Protein AF-A0A965FFT9-F1 (afdb_monomer)

Solvent-accessible surface area (backbone atoms only — not comparable to full-atom values): 17167 Å² total; per-residue (Å²): 133,86,82,90,87,81,90,83,94,78,88,83,78,90,89,83,82,88,88,83,88,78,90,83,81,90,80,89,82,91,81,89,79,86,87,84,93,74,92,75,90,73,82,81,70,84,75,80,75,89,69,81,75,78,87,74,76,71,80,70,87,71,78,83,69,90,66,73,54,48,65,67,60,33,30,58,48,25,54,72,47,23,83,46,60,44,77,67,56,23,52,48,32,38,73,60,34,68,64,56,47,50,54,53,34,73,67,46,70,64,74,69,72,84,50,81,86,40,73,64,90,51,57,77,92,73,50,53,74,65,55,52,49,50,33,48,50,50,49,53,50,54,53,48,44,46,59,76,67,46,86,31,30,44,45,50,41,44,25,52,54,46,49,73,59,59,66,75,49,77,90,78,31,52,53,43,41,51,43,52,50,51,34,50,40,34,67,34,48,86,56,56,67,70,58,39,51,53,53,49,68,71,30,68,42,48,30,56,60,48,45,46,81,70,51,36,62,67,73,78,43,102,84,34,53,64,50,46,56,42,27,43,45,47,41,45,68,61,66,68,32,62,47,35,61,43,99,86,66,47,70,36,54,49,100,85,68,47,70,35,65,57,70,54,74,65,55,31,54,54,59,50,71,110

Sequence (274 aa):
MEVKGFDQVRTKMATLRSLAVMRFRRLMGVGLSLLALGACSESQSPQPKATLLPASGQVALETPKPTSIRAYAAARFLDQASFGPSPSAVAAVQAIGYEKWIDQQLSLPPTQIDGRPLLAWSDRNTLTKEQNNLDNNFNRLETSRAFLQAPDQLRLRVTWALSNFIVVSQNKIFPYGITEYFNMLQRQSLGNFGTLIEEVIRNPAMGQYLDNNQNRKQGACSDCFLNENFGRELMQLFTVGVFMLNKDGSYKKDASGRPIETYSQADVQDITRA

Structure (mmCIF, N/CA/C/O backbone):
data_AF-A0A965FFT9-F1
#
_entry.id   AF-A0A965FFT9-F1
#
loop_
_atom_site.group_PDB
_atom_site.id
_atom_site.type_symbol
_atom_site.label_atom_id
_atom_site.label_alt_id
_atom_site.label_comp_id
_atom_site.label_asym_id
_atom_site.label_entity_id
_atom_site.label_seq_id
_atom_site.pdbx_PDB_ins_code
_atom_site.Cartn_x
_atom_site.Cartn_y
_atom_site.Cartn_z
_atom_site.occupancy
_atom_site.B_iso_or_equiv
_atom_site.auth_seq_id
_atom_site.auth_comp_id
_atom_site.auth_asym_id
_atom_site.auth_atom_id
_atom_site.pdbx_PDB_model_num
ATOM 1 N N . MET A 1 1 ? 53.504 15.721 -46.465 1.00 38.91 1 MET A N 1
ATOM 2 C CA . MET A 1 1 ? 53.400 15.613 -44.996 1.00 38.91 1 MET A CA 1
ATOM 3 C C . MET A 1 1 ? 52.202 14.707 -44.715 1.00 38.91 1 MET A C 1
ATOM 5 O O . MET A 1 1 ? 51.093 15.206 -44.726 1.00 38.91 1 MET A O 1
ATOM 9 N N . GLU A 1 2 ? 52.260 13.369 -44.697 1.00 26.95 2 GLU A N 1
ATOM 10 C CA . GLU A 1 2 ? 53.223 12.447 -44.049 1.00 26.95 2 GLU A CA 1
ATOM 11 C C . GLU A 1 2 ? 53.472 12.874 -42.587 1.00 26.95 2 GLU A C 1
ATOM 13 O O . GLU A 1 2 ? 53.891 14.006 -42.387 1.00 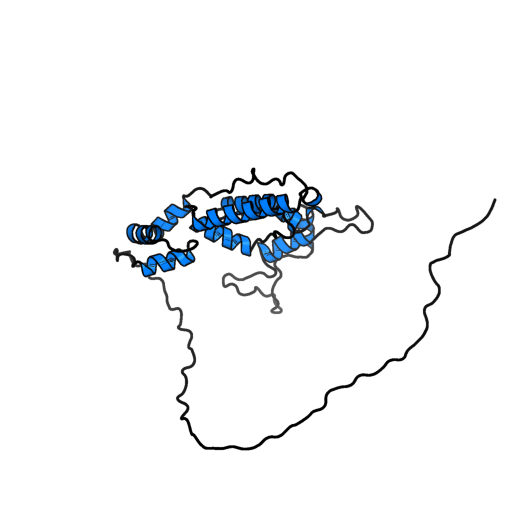26.95 2 GLU A O 1
ATOM 18 N N . VAL A 1 3 ? 53.195 12.106 -41.519 1.00 31.97 3 VAL A N 1
ATOM 19 C CA . VAL A 1 3 ? 53.240 10.645 -41.297 1.00 31.97 3 VAL A CA 1
ATOM 20 C C . VAL A 1 3 ? 52.322 10.226 -40.116 1.00 31.97 3 VAL A C 1
ATOM 22 O O . VAL A 1 3 ? 52.287 10.896 -39.093 1.00 31.97 3 VAL A O 1
ATOM 25 N N . LYS A 1 4 ? 51.623 9.093 -40.308 1.00 32.44 4 LYS A N 1
ATOM 26 C CA . LYS A 1 4 ? 51.245 7.955 -39.421 1.00 32.44 4 LYS A CA 1
ATOM 27 C C . LYS A 1 4 ? 51.191 8.104 -37.883 1.00 32.44 4 LYS A C 1
ATOM 29 O O . LYS A 1 4 ? 52.141 8.539 -37.249 1.00 32.44 4 LYS A O 1
ATOM 34 N N . GLY A 1 5 ? 50.153 7.487 -37.298 1.00 29.95 5 GLY A N 1
ATOM 35 C CA . GLY A 1 5 ? 50.081 7.146 -35.869 1.00 29.95 5 GLY A CA 1
ATOM 36 C C . GLY A 1 5 ? 48.861 6.306 -35.455 1.00 29.95 5 GLY A C 1
ATOM 37 O O . GLY A 1 5 ? 48.251 6.598 -34.435 1.00 29.95 5 GLY A O 1
ATOM 38 N N . PHE A 1 6 ? 48.475 5.307 -36.257 1.00 33.25 6 PHE A N 1
ATOM 39 C CA . PHE A 1 6 ? 47.622 4.186 -35.825 1.00 33.25 6 PHE A CA 1
ATOM 40 C C . PHE A 1 6 ? 48.514 3.136 -35.124 1.00 33.25 6 PHE A C 1
ATOM 42 O O . PHE A 1 6 ? 49.673 2.985 -35.505 1.00 33.25 6 PHE A O 1
ATOM 49 N N . ASP A 1 7 ? 47.954 2.400 -34.160 1.00 36.81 7 ASP A N 1
ATOM 50 C CA . ASP A 1 7 ? 48.506 1.187 -33.520 1.00 36.81 7 ASP A CA 1
ATOM 51 C C . ASP A 1 7 ? 49.679 1.307 -32.528 1.00 36.81 7 ASP A C 1
ATOM 53 O O . ASP A 1 7 ? 50.783 0.854 -32.807 1.00 36.81 7 ASP A O 1
ATOM 57 N N . GLN A 1 8 ? 49.392 1.771 -31.303 1.00 33.38 8 GLN A N 1
ATOM 58 C CA . GLN A 1 8 ? 49.904 1.248 -30.012 1.00 33.38 8 GLN A CA 1
ATOM 59 C C . GLN A 1 8 ? 48.919 1.765 -28.942 1.00 33.38 8 GLN A C 1
ATOM 61 O O . GLN A 1 8 ? 48.832 2.968 -28.766 1.00 33.38 8 GLN A O 1
ATOM 66 N N . VAL A 1 9 ? 47.973 1.009 -28.367 1.00 35.00 9 VAL A N 1
ATOM 67 C CA . VAL A 1 9 ? 48.106 0.183 -27.143 1.00 35.00 9 VAL A CA 1
ATOM 68 C C . VAL A 1 9 ? 46.960 -0.858 -27.117 1.00 35.00 9 VAL A C 1
ATOM 70 O O . VAL A 1 9 ? 46.173 -0.969 -26.180 1.00 35.00 9 VAL A O 1
ATOM 73 N N . ARG A 1 10 ? 46.831 -1.647 -28.186 1.00 31.61 10 ARG A N 1
ATOM 74 C CA . ARG A 1 10 ? 46.140 -2.943 -28.149 1.00 31.61 10 ARG A CA 1
ATOM 75 C C . ARG A 1 10 ? 47.143 -3.987 -28.625 1.00 31.61 10 ARG A C 1
ATOM 77 O O . ARG A 1 10 ? 47.616 -3.918 -29.752 1.00 31.61 10 ARG A O 1
ATOM 84 N N . THR A 1 11 ? 47.410 -4.971 -27.768 1.00 30.64 11 THR A N 1
ATOM 85 C CA . THR A 1 11 ? 48.105 -6.237 -28.073 1.00 30.64 11 THR A CA 1
ATOM 86 C C . THR A 1 11 ? 49.635 -6.252 -27.933 1.00 30.64 11 THR A C 1
ATOM 88 O O . THR A 1 11 ? 50.363 -6.174 -28.915 1.00 30.64 11 THR A O 1
ATOM 91 N N . LYS A 1 12 ? 50.125 -6.543 -26.718 1.00 30.14 12 LYS A N 1
ATOM 92 C CA . LYS A 1 12 ? 51.195 -7.539 -26.515 1.00 30.14 12 LYS A CA 1
ATOM 93 C C . LYS A 1 12 ? 50.974 -8.341 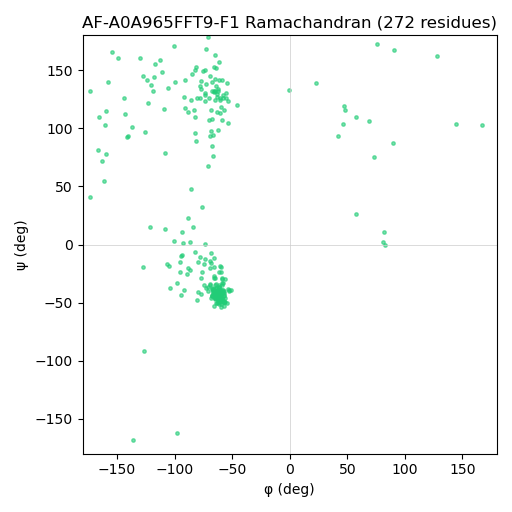-25.220 1.00 30.14 12 LYS A C 1
ATOM 95 O O . LYS A 1 12 ? 51.124 -7.801 -24.135 1.00 30.14 12 LYS A O 1
ATOM 100 N N . MET A 1 13 ? 50.682 -9.635 -25.419 1.00 28.78 13 MET A N 1
ATOM 101 C CA . MET A 1 13 ? 51.159 -10.807 -24.653 1.00 28.78 13 MET A CA 1
ATOM 102 C C . MET A 1 13 ? 50.636 -10.960 -23.210 1.00 28.78 13 MET A C 1
ATOM 104 O O . MET A 1 13 ? 51.060 -10.249 -22.317 1.00 28.78 13 MET A O 1
ATOM 108 N N . ALA A 1 14 ? 49.723 -11.873 -22.852 1.00 28.03 14 ALA A N 1
ATOM 109 C CA . ALA A 1 14 ? 49.573 -13.280 -23.243 1.00 28.03 14 ALA A CA 1
ATOM 110 C C . ALA A 1 14 ? 50.916 -14.031 -23.289 1.00 28.03 14 ALA A C 1
ATOM 112 O O . ALA A 1 14 ? 51.604 -13.993 -24.306 1.00 28.03 14 ALA A O 1
ATOM 113 N N . THR A 1 15 ? 51.266 -14.694 -22.176 1.00 29.56 15 THR A N 1
ATOM 114 C CA . THR A 1 15 ? 51.773 -16.085 -22.032 1.00 29.56 15 THR A CA 1
ATOM 115 C C . THR A 1 15 ? 52.808 -16.171 -20.901 1.00 29.56 15 THR A C 1
ATOM 117 O O . THR A 1 15 ? 53.946 -15.795 -21.118 1.00 29.56 15 THR A O 1
ATOM 120 N N . LEU A 1 16 ? 52.431 -16.707 -19.731 1.00 29.83 16 LEU A N 1
ATOM 121 C CA . LEU A 1 16 ? 53.278 -17.430 -18.751 1.00 29.83 16 LEU A CA 1
ATOM 122 C C . LEU A 1 16 ? 52.307 -18.126 -17.764 1.00 29.83 16 LEU A C 1
ATOM 124 O O . LEU A 1 16 ? 51.745 -17.495 -16.880 1.00 29.83 16 LEU A O 1
ATOM 128 N N . ARG A 1 17 ? 51.754 -19.290 -18.128 1.00 29.69 17 ARG A N 1
ATOM 129 C CA . ARG A 1 17 ? 52.126 -20.632 -17.630 1.00 29.69 17 ARG A CA 1
ATOM 130 C C . ARG A 1 17 ? 52.287 -20.761 -16.102 1.00 29.69 17 ARG A C 1
ATOM 132 O O . ARG A 1 17 ? 53.320 -20.424 -15.548 1.00 29.69 17 ARG A O 1
ATOM 139 N N . SER A 1 18 ? 51.256 -21.374 -15.505 1.00 27.83 18 SER A N 1
ATOM 140 C CA . SER A 1 18 ? 51.299 -22.512 -14.565 1.00 27.83 18 SER A CA 1
ATOM 141 C C . SER A 1 18 ? 52.283 -22.485 -13.389 1.00 27.83 18 SER A C 1
ATOM 143 O O . SER A 1 18 ? 53.471 -22.678 -13.605 1.00 27.83 18 SER A O 1
ATOM 145 N N . LEU A 1 19 ? 51.755 -22.457 -12.157 1.00 27.88 19 LEU A N 1
ATOM 146 C CA . LEU A 1 19 ? 51.978 -23.458 -11.089 1.00 27.88 19 LEU A CA 1
ATOM 147 C C . LEU A 1 19 ? 51.468 -22.911 -9.744 1.00 27.88 19 LEU A C 1
ATOM 149 O O . LEU A 1 19 ? 52.135 -22.111 -9.106 1.00 27.88 19 LEU A O 1
ATOM 153 N N . ALA A 1 20 ? 50.299 -23.379 -9.304 1.00 28.81 20 ALA A N 1
ATOM 154 C CA . ALA A 1 20 ? 49.964 -23.542 -7.885 1.00 28.81 20 ALA A CA 1
ATOM 155 C C . ALA A 1 20 ? 48.747 -24.474 -7.775 1.00 28.81 20 ALA A C 1
ATOM 157 O O . ALA A 1 20 ? 47.612 -24.079 -7.525 1.00 28.81 20 ALA A O 1
ATOM 158 N N . VAL A 1 21 ? 49.008 -25.750 -8.044 1.00 29.36 21 VAL A N 1
ATOM 159 C CA . VAL A 1 21 ? 48.201 -26.867 -7.555 1.00 29.36 21 VAL A CA 1
ATOM 160 C C . VAL A 1 21 ? 48.438 -26.953 -6.050 1.00 29.36 21 VAL A C 1
ATOM 162 O O . VAL A 1 21 ? 49.588 -27.118 -5.668 1.00 29.36 21 VAL A O 1
ATOM 165 N N . MET A 1 22 ? 47.391 -26.934 -5.219 1.00 26.97 22 MET A N 1
ATOM 166 C CA . MET A 1 22 ? 47.187 -28.015 -4.243 1.00 26.97 22 MET A CA 1
ATOM 167 C C . MET A 1 22 ? 45.774 -28.000 -3.647 1.00 26.97 22 MET A C 1
ATOM 169 O O . MET A 1 22 ? 45.396 -27.154 -2.845 1.00 26.97 22 MET A O 1
ATOM 173 N N . ARG A 1 23 ? 45.007 -29.017 -4.043 1.00 33.41 23 ARG A N 1
ATOM 174 C CA . ARG A 1 23 ? 43.894 -29.589 -3.284 1.00 33.41 23 ARG A CA 1
ATOM 175 C C . ARG A 1 23 ? 44.437 -30.154 -1.970 1.00 33.41 23 ARG A C 1
ATOM 177 O O . ARG A 1 23 ? 45.429 -30.868 -2.036 1.00 33.41 23 ARG A O 1
ATOM 184 N N . PHE A 1 24 ? 43.724 -30.029 -0.852 1.00 29.41 24 PHE A N 1
ATOM 185 C CA . PHE A 1 24 ? 43.735 -31.109 0.140 1.00 29.41 24 PHE A CA 1
ATOM 186 C C . PHE A 1 24 ? 42.371 -31.284 0.815 1.00 29.41 24 PHE A C 1
ATOM 188 O O . PHE A 1 24 ? 41.744 -30.344 1.293 1.00 29.41 24 PHE A O 1
ATOM 195 N N . ARG A 1 25 ? 41.898 -32.532 0.753 1.00 32.69 25 ARG A N 1
ATOM 196 C CA . ARG A 1 25 ? 40.675 -33.066 1.354 1.00 32.69 25 ARG A CA 1
ATOM 197 C C . ARG A 1 25 ? 40.917 -33.388 2.832 1.00 32.69 25 ARG A C 1
ATOM 199 O O . ARG A 1 25 ? 42.018 -33.764 3.209 1.00 32.69 25 ARG A O 1
ATOM 206 N N . ARG A 1 26 ? 39.816 -33.322 3.589 1.00 33.84 26 ARG A N 1
ATOM 207 C CA . ARG A 1 26 ? 39.419 -34.124 4.767 1.00 33.84 26 ARG A CA 1
ATOM 208 C C . ARG A 1 26 ? 40.386 -35.229 5.230 1.00 33.84 26 ARG A C 1
ATOM 210 O O . ARG A 1 26 ? 40.674 -36.119 4.440 1.00 33.84 26 ARG A O 1
ATOM 217 N N . LEU A 1 27 ? 40.640 -35.269 6.543 1.00 30.00 27 LEU A N 1
ATOM 218 C CA . LEU A 1 27 ? 40.708 -36.450 7.432 1.00 30.00 27 LEU A CA 1
ATOM 219 C C . LEU A 1 27 ? 40.508 -35.926 8.875 1.00 30.00 27 LEU A C 1
ATOM 221 O O . LEU A 1 27 ? 41.122 -34.938 9.255 1.00 30.00 27 LEU A O 1
ATOM 225 N N . MET A 1 28 ? 39.420 -36.311 9.549 1.00 29.45 28 MET A N 1
ATOM 226 C CA . MET A 1 28 ? 39.385 -37.311 10.634 1.00 29.45 28 MET A CA 1
ATOM 227 C C . MET A 1 28 ? 40.292 -36.992 11.832 1.00 29.45 28 MET A C 1
ATOM 229 O O . MET A 1 28 ? 41.504 -37.149 11.768 1.00 29.45 28 MET A O 1
ATOM 233 N N . GLY A 1 29 ? 39.651 -36.651 12.951 1.00 29.09 29 GLY A N 1
ATOM 234 C CA . GLY A 1 29 ? 40.206 -36.699 14.299 1.00 29.09 29 GLY A CA 1
ATOM 235 C C . GLY A 1 29 ? 39.119 -37.204 15.242 1.00 29.09 29 GLY A C 1
ATOM 236 O O . GLY A 1 29 ? 38.265 -36.439 15.679 1.00 29.09 29 GLY A O 1
ATOM 237 N N . VAL A 1 30 ? 39.115 -38.517 15.465 1.00 33.19 30 VAL A N 1
ATOM 238 C CA . VAL A 1 30 ? 38.328 -39.220 16.484 1.00 33.19 30 VAL A CA 1
ATOM 239 C C . VAL A 1 30 ? 38.962 -38.926 17.844 1.00 33.19 30 VAL A C 1
ATOM 241 O O . VAL A 1 30 ? 40.145 -39.191 18.034 1.00 33.19 30 VAL A O 1
ATOM 244 N N . GLY A 1 31 ? 38.176 -38.388 18.775 1.00 32.12 31 GLY A N 1
ATOM 245 C CA . GLY A 1 31 ? 38.535 -38.190 20.178 1.00 32.12 31 GLY A CA 1
ATOM 246 C C . GLY A 1 31 ? 37.478 -38.840 21.060 1.00 32.12 31 GLY A C 1
ATOM 247 O O . GLY A 1 31 ? 36.403 -38.290 21.264 1.00 32.12 31 GLY A O 1
ATOM 248 N N . LEU A 1 32 ? 37.796 -40.056 21.483 1.00 32.66 32 LEU A N 1
ATOM 249 C CA . LEU A 1 32 ? 37.022 -40.993 22.285 1.00 32.66 32 LEU A CA 1
ATOM 250 C C . LEU A 1 32 ? 36.962 -40.543 23.761 1.00 32.66 32 LEU A C 1
ATOM 252 O O . LEU A 1 32 ? 38.016 -40.368 24.363 1.00 32.66 32 LEU A O 1
ATOM 256 N N . SER A 1 33 ? 35.766 -40.468 24.355 1.00 32.47 33 SER A N 1
ATOM 257 C CA . SER A 1 33 ? 35.570 -40.557 25.814 1.00 32.47 33 SER A CA 1
ATOM 258 C C . SER A 1 33 ? 34.302 -41.364 26.122 1.00 32.47 33 SER A C 1
ATOM 260 O O . SER A 1 33 ? 33.194 -40.835 26.146 1.00 32.47 33 SER A O 1
ATOM 262 N N . LEU A 1 34 ? 34.492 -42.674 26.319 1.00 34.81 34 LEU A N 1
ATOM 263 C CA . LEU A 1 34 ? 33.658 -43.559 27.154 1.00 34.81 34 LEU A CA 1
ATOM 264 C C . LEU A 1 34 ? 33.720 -43.046 28.620 1.00 34.81 34 LEU A C 1
ATOM 266 O O . LEU A 1 34 ? 34.704 -42.405 28.966 1.00 34.81 34 LEU A O 1
ATOM 270 N N . LEU A 1 35 ? 32.822 -43.261 29.587 1.00 34.72 35 LEU A N 1
ATOM 271 C CA . LEU A 1 35 ? 31.808 -44.280 29.877 1.00 34.72 35 LEU A CA 1
ATOM 272 C C . LEU A 1 35 ? 31.029 -43.758 31.110 1.00 34.72 35 LEU A C 1
ATOM 274 O O . LEU A 1 35 ? 31.661 -43.407 32.102 1.00 34.72 35 LEU A O 1
ATOM 278 N N . ALA A 1 36 ? 29.695 -43.763 31.092 1.00 34.81 36 ALA A N 1
ATOM 279 C CA . ALA A 1 36 ? 28.861 -43.852 32.300 1.00 34.81 36 ALA A CA 1
ATOM 280 C C . ALA A 1 36 ? 27.458 -44.335 31.895 1.00 34.81 36 ALA A C 1
ATOM 282 O O . ALA A 1 36 ? 26.522 -43.556 31.742 1.00 34.81 36 ALA A O 1
ATOM 283 N N . LEU A 1 37 ? 27.337 -45.643 31.652 1.00 37.50 37 LEU A N 1
ATOM 284 C CA . LEU A 1 37 ? 26.053 -46.331 31.529 1.00 37.50 37 LEU A CA 1
ATOM 285 C C . LEU A 1 37 ? 25.549 -46.639 32.943 1.00 37.50 37 LEU A C 1
ATOM 287 O O . LEU A 1 37 ? 25.945 -47.629 33.551 1.00 37.50 37 LEU A O 1
ATOM 291 N N . GLY A 1 38 ? 24.697 -45.758 33.461 1.00 33.81 38 GLY A N 1
ATOM 292 C CA . GLY A 1 38 ? 23.816 -46.017 34.593 1.00 33.81 38 GLY A CA 1
ATOM 293 C C . GLY A 1 38 ? 22.386 -46.083 34.072 1.00 33.81 38 GLY A C 1
ATOM 294 O O . GLY A 1 38 ? 21.888 -45.124 33.491 1.00 33.81 38 GLY A O 1
ATOM 295 N N . ALA A 1 39 ? 21.768 -47.248 34.214 1.00 35.44 39 ALA A N 1
ATOM 296 C CA . ALA A 1 39 ? 20.436 -47.559 33.736 1.00 35.44 39 ALA A CA 1
ATOM 297 C C . ALA A 1 39 ? 19.353 -46.660 34.360 1.00 35.44 39 ALA A C 1
ATOM 299 O O . ALA A 1 39 ? 19.186 -46.660 35.573 1.00 35.44 39 ALA A O 1
ATOM 300 N N . CYS A 1 40 ? 18.555 -46.012 33.511 1.00 31.39 40 CYS A N 1
ATOM 301 C CA . CYS A 1 40 ? 17.156 -45.689 33.781 1.00 31.39 40 CYS A CA 1
ATOM 302 C C . CYS A 1 40 ? 16.369 -45.986 32.501 1.00 31.39 40 CYS A C 1
ATOM 304 O O . CYS A 1 40 ? 16.425 -45.249 31.520 1.00 31.39 40 CYS A O 1
ATOM 306 N N . SER A 1 41 ? 15.691 -47.130 32.501 1.00 34.91 41 SE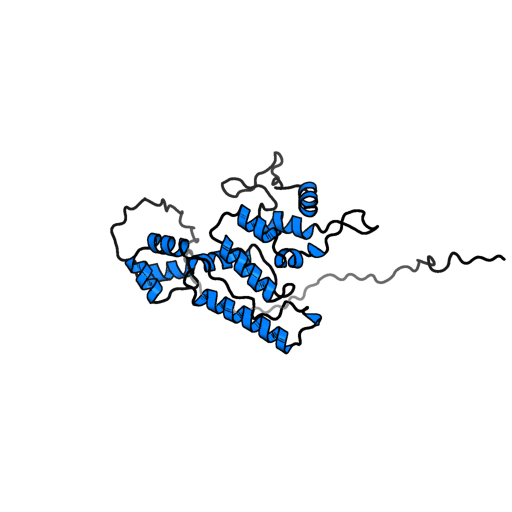R A N 1
ATOM 307 C CA . SER A 1 41 ? 14.677 -47.485 31.514 1.00 34.91 41 SER A CA 1
ATOM 308 C C . SER A 1 41 ? 13.476 -46.564 31.720 1.00 34.91 41 SER A C 1
ATOM 310 O O . SER A 1 41 ? 12.648 -46.828 32.588 1.00 34.91 41 SER A O 1
ATOM 312 N N . GLU A 1 42 ? 13.376 -45.495 30.936 1.00 38.06 42 GLU A N 1
ATOM 313 C CA . GLU A 1 42 ? 12.153 -44.705 30.850 1.00 38.06 42 GLU A CA 1
ATOM 314 C C . GLU A 1 42 ? 11.271 -45.310 29.751 1.00 38.06 42 GLU A C 1
ATOM 316 O O . GLU A 1 42 ? 11.637 -45.377 28.576 1.00 38.06 42 GLU A O 1
ATOM 321 N N . SER A 1 43 ? 10.127 -45.846 30.162 1.00 36.75 43 SER A N 1
ATOM 322 C CA . SER A 1 43 ? 9.111 -46.415 29.288 1.00 36.75 43 SER A CA 1
ATOM 323 C C . SER A 1 43 ? 8.612 -45.352 28.304 1.00 36.75 43 SER A C 1
ATOM 325 O O . SER A 1 43 ? 7.859 -44.446 28.661 1.00 36.75 43 SER A O 1
ATOM 327 N N . GLN A 1 44 ? 9.010 -45.476 27.035 1.00 38.22 44 GLN A N 1
ATOM 328 C CA . GLN A 1 44 ? 8.458 -44.681 25.941 1.00 38.22 44 GLN A CA 1
ATOM 329 C C . GLN A 1 44 ? 6.966 -44.983 25.791 1.00 38.22 44 GLN A C 1
ATOM 331 O O . GLN A 1 44 ? 6.551 -45.961 25.170 1.00 38.22 44 GLN A O 1
ATOM 336 N N . SER A 1 45 ? 6.151 -44.105 26.365 1.00 43.41 45 SER A N 1
ATOM 337 C CA . SER A 1 45 ? 4.743 -43.991 26.010 1.00 43.41 45 SER A CA 1
ATOM 338 C C . SER A 1 45 ? 4.671 -43.499 24.559 1.00 43.41 45 SER A C 1
ATOM 340 O O . SER A 1 45 ? 5.369 -42.535 24.225 1.00 43.41 45 SER A O 1
ATOM 342 N N . PRO A 1 46 ? 3.878 -44.123 23.672 1.00 40.84 46 PRO A N 1
ATOM 343 C CA . PRO A 1 46 ? 3.789 -43.683 22.287 1.00 40.84 46 PRO A CA 1
ATOM 344 C C . PRO A 1 46 ? 3.220 -42.260 22.236 1.00 40.84 46 PRO A C 1
ATOM 346 O O . PRO A 1 46 ? 2.069 -42.022 22.594 1.00 40.84 46 PRO A O 1
ATOM 349 N N . GLN A 1 47 ? 4.041 -41.306 21.795 1.00 43.50 47 GLN A N 1
ATOM 350 C CA . GLN A 1 47 ? 3.599 -39.946 21.498 1.00 43.50 47 GLN A CA 1
ATOM 351 C C . GLN A 1 47 ? 2.579 -40.001 20.349 1.00 43.50 47 GLN A C 1
ATOM 353 O O . GLN A 1 47 ? 2.881 -40.589 19.302 1.00 43.50 47 GLN A O 1
ATOM 358 N N . PRO A 1 48 ? 1.377 -39.417 20.498 1.00 42.03 48 PRO A N 1
ATOM 359 C CA . PRO A 1 48 ? 0.409 -39.399 19.416 1.00 42.03 48 PRO A CA 1
ATOM 360 C C . PRO A 1 48 ? 0.968 -38.563 18.261 1.00 42.03 48 PRO A C 1
ATOM 362 O O . PRO A 1 48 ? 1.332 -37.399 18.429 1.00 42.03 48 PRO A O 1
ATOM 365 N N . LYS A 1 49 ? 1.038 -39.162 17.066 1.00 41.97 49 LYS A N 1
ATOM 366 C CA . LYS A 1 49 ? 1.316 -38.431 15.825 1.00 41.97 49 LYS A CA 1
ATOM 367 C C . LYS A 1 49 ? 0.307 -37.290 15.710 1.00 41.97 49 LYS A C 1
ATOM 369 O O . LYS A 1 49 ? -0.899 -37.543 15.716 1.00 41.97 49 LYS A O 1
ATOM 374 N N . ALA A 1 50 ? 0.802 -36.059 15.585 1.00 45.84 50 ALA A N 1
ATOM 375 C CA . ALA A 1 50 ? -0.023 -34.897 15.288 1.00 45.84 50 ALA A CA 1
ATOM 376 C C . ALA A 1 50 ? -0.833 -35.187 14.018 1.00 45.84 50 ALA A C 1
ATOM 378 O O . ALA A 1 50 ? -0.302 -35.234 12.909 1.00 45.84 50 ALA A O 1
ATOM 379 N N . THR A 1 51 ? -2.117 -35.461 14.209 1.00 41.69 51 THR A N 1
ATOM 380 C CA . THR A 1 51 ? -3.060 -35.691 13.124 1.00 41.69 51 THR A CA 1
ATOM 381 C C . THR A 1 51 ? -3.651 -34.331 12.807 1.00 41.69 51 THR A C 1
ATOM 383 O O . THR A 1 51 ? -4.260 -33.711 13.679 1.00 41.69 51 THR A O 1
ATOM 386 N N . LEU A 1 52 ? -3.432 -33.832 11.589 1.00 45.75 52 LEU A N 1
ATOM 387 C CA . LEU A 1 52 ? -4.167 -32.668 11.105 1.00 45.75 52 LEU A CA 1
ATOM 388 C C . LEU A 1 52 ? -5.654 -33.017 11.184 1.00 45.75 52 LEU A C 1
ATOM 390 O O . LEU A 1 52 ? -6.104 -33.966 10.542 1.00 45.75 52 LEU A O 1
ATOM 394 N N . LEU A 1 53 ? -6.393 -32.289 12.021 1.00 44.19 53 LEU A N 1
ATOM 395 C CA . LEU A 1 53 ? -7.838 -32.435 12.102 1.00 44.19 53 LEU A CA 1
ATOM 396 C C . LEU A 1 53 ? -8.407 -32.172 10.702 1.00 44.19 53 LEU A C 1
ATOM 398 O O . LEU A 1 53 ? -8.059 -31.151 10.099 1.00 44.19 53 LEU A O 1
ATOM 402 N N . PRO A 1 54 ? -9.252 -33.060 10.153 1.00 43.03 54 PRO A N 1
ATOM 403 C CA . PRO A 1 54 ? -9.900 -32.780 8.887 1.00 43.03 54 PRO A CA 1
ATOM 404 C C . PRO A 1 54 ? -10.735 -31.512 9.062 1.00 43.03 54 PRO A C 1
ATOM 406 O O . PRO A 1 54 ? -11.581 -31.439 9.958 1.00 43.03 54 PRO A O 1
ATOM 409 N N . ALA A 1 55 ? -10.489 -30.514 8.210 1.00 50.31 55 ALA A N 1
ATOM 410 C CA . ALA A 1 55 ? -11.311 -29.318 8.092 1.00 50.31 55 ALA A CA 1
ATOM 411 C C . ALA A 1 55 ? -12.691 -29.717 7.547 1.00 50.31 55 ALA A C 1
ATOM 413 O O . ALA A 1 55 ? -13.012 -29.540 6.381 1.00 50.31 55 ALA A O 1
ATOM 414 N N . SER A 1 56 ? -13.506 -30.297 8.419 1.00 47.66 56 SER A N 1
ATOM 415 C CA . SER A 1 56 ? -14.921 -30.594 8.203 1.00 47.66 56 SER A CA 1
ATOM 416 C C . SER A 1 56 ? -15.798 -29.408 8.618 1.00 47.66 56 SER A C 1
ATOM 418 O O . SER A 1 56 ? -16.984 -29.563 8.885 1.00 47.66 56 SER A O 1
ATOM 420 N N . GLY A 1 57 ? -15.221 -28.201 8.635 1.00 45.84 57 GLY A N 1
ATOM 421 C CA . GLY A 1 57 ? -15.949 -26.946 8.769 1.00 45.84 57 GLY A CA 1
ATOM 422 C C . GLY A 1 57 ? -16.731 -26.644 7.496 1.00 45.84 57 GLY A C 1
ATOM 423 O O . GLY A 1 57 ? -16.410 -25.702 6.779 1.00 45.84 57 GLY A O 1
ATOM 424 N N . GLN A 1 58 ? -17.754 -27.445 7.202 1.00 42.38 58 GLN A N 1
ATOM 425 C CA . GLN A 1 58 ? -18.878 -26.946 6.428 1.00 42.38 58 GLN A CA 1
ATOM 426 C C . GLN A 1 58 ? -19.470 -25.794 7.238 1.00 42.38 58 GLN A C 1
ATOM 428 O O . GLN A 1 58 ? -19.961 -25.989 8.349 1.00 42.38 58 GLN A O 1
ATOM 433 N N . VAL A 1 59 ? -19.359 -24.579 6.703 1.00 49.22 59 VAL A N 1
ATOM 434 C CA . VAL A 1 59 ? -20.065 -23.413 7.227 1.00 49.22 59 VAL A CA 1
ATOM 435 C C . VAL A 1 59 ? -21.547 -23.673 6.984 1.00 49.22 59 VAL A C 1
ATOM 437 O O . VAL A 1 59 ? -22.058 -23.447 5.888 1.00 49.22 59 VAL A O 1
ATOM 440 N N . ALA A 1 60 ? -22.231 -24.219 7.986 1.00 43.69 60 ALA A N 1
ATOM 441 C CA . ALA A 1 60 ? -23.679 -24.154 8.020 1.00 43.69 60 ALA A CA 1
ATOM 442 C C . ALA A 1 60 ? -24.058 -22.670 8.113 1.00 43.69 60 ALA A C 1
ATOM 444 O O . ALA A 1 60 ? -23.514 -21.939 8.944 1.00 43.69 60 ALA A O 1
ATOM 445 N N . LEU A 1 61 ? -24.958 -22.216 7.239 1.00 39.41 61 LEU A N 1
ATOM 446 C CA . LEU A 1 61 ? -25.584 -20.903 7.359 1.00 39.41 61 LEU A CA 1
ATOM 447 C C . LEU A 1 61 ? -26.478 -20.923 8.605 1.00 39.41 61 LEU A C 1
ATOM 449 O O . LEU A 1 61 ? -27.665 -21.226 8.536 1.00 39.41 61 LEU A O 1
ATOM 453 N N . GLU A 1 62 ? -25.881 -20.651 9.760 1.00 43.69 62 GLU A N 1
ATOM 454 C CA . GLU A 1 62 ? -26.596 -20.382 11.000 1.00 43.69 62 GLU A CA 1
ATOM 455 C C . GLU A 1 62 ? -27.317 -19.038 10.842 1.00 43.69 62 GLU A C 1
ATOM 457 O O . GLU A 1 62 ? -26.690 -17.988 10.690 1.00 43.69 62 GLU A O 1
ATOM 462 N N . THR A 1 63 ? -28.650 -19.049 10.871 1.00 46.78 63 THR A N 1
ATOM 463 C CA . THR A 1 63 ? -29.434 -17.822 11.058 1.00 46.78 63 THR A CA 1
ATOM 464 C C . THR A 1 63 ? -29.046 -17.206 12.408 1.00 46.78 63 THR A C 1
ATOM 466 O O . THR A 1 63 ? -29.257 -17.866 13.431 1.00 46.78 63 THR A O 1
ATOM 469 N N . PRO A 1 64 ? -28.491 -15.978 12.464 1.00 46.59 64 PRO A N 1
ATOM 470 C CA . PRO A 1 64 ? -27.921 -15.458 13.696 1.00 46.59 64 PRO A CA 1
ATOM 471 C C . PRO A 1 64 ? -29.017 -15.207 14.731 1.00 46.59 64 PRO A C 1
ATOM 473 O O . PRO A 1 64 ? -29.784 -14.249 14.645 1.00 46.59 64 PRO A O 1
ATOM 476 N N . LYS A 1 65 ? -29.067 -16.055 15.758 1.00 44.62 65 LYS A N 1
ATOM 477 C CA . LYS A 1 65 ? -29.672 -15.705 17.044 1.00 44.62 65 LYS A CA 1
ATOM 478 C C . LYS A 1 65 ? -28.616 -14.888 17.799 1.00 44.62 65 LYS A C 1
ATOM 480 O O . LYS A 1 65 ? -27.487 -15.371 17.904 1.00 44.62 65 LYS A O 1
ATOM 485 N N . PRO A 1 66 ? -28.908 -13.668 18.293 1.00 50.25 66 PRO A N 1
ATOM 486 C CA . PRO A 1 66 ? -27.885 -12.789 18.844 1.00 50.25 66 PRO A CA 1
ATOM 487 C C . PRO A 1 66 ? -27.371 -13.380 20.155 1.00 50.25 66 PRO A C 1
ATOM 489 O O . PRO A 1 66 ? -27.926 -13.163 21.229 1.00 50.25 66 PRO A O 1
ATOM 492 N N . THR A 1 67 ? -26.297 -14.153 20.063 1.00 55.03 67 THR A N 1
ATOM 493 C CA . THR A 1 67 ? -25.424 -14.386 21.202 1.00 55.03 67 THR A CA 1
ATOM 494 C C . THR A 1 67 ? -24.503 -13.183 21.203 1.00 55.03 67 THR A C 1
ATOM 496 O O . THR A 1 67 ? -23.800 -12.961 20.218 1.00 55.03 67 THR A O 1
ATOM 499 N N . SER A 1 68 ? -24.568 -12.359 22.249 1.00 71.25 68 SER A N 1
ATOM 500 C CA . SER A 1 68 ? -23.676 -11.211 22.400 1.00 71.25 68 SER A CA 1
ATOM 501 C C . SER A 1 68 ? -22.244 -11.650 22.088 1.00 71.25 68 SER A C 1
ATOM 503 O O . SER A 1 68 ? -21.723 -12.586 22.704 1.00 71.25 68 SER A O 1
ATOM 505 N N . ILE A 1 69 ? -21.619 -11.037 21.076 1.00 87.00 69 ILE A N 1
ATOM 506 C CA . ILE A 1 69 ? -20.234 -11.356 20.729 1.00 87.00 69 ILE A CA 1
ATOM 507 C C . ILE A 1 69 ? -19.415 -11.149 22.003 1.00 87.00 69 ILE A C 1
ATOM 509 O O . ILE A 1 69 ? -19.500 -10.106 22.652 1.00 87.00 69 ILE A O 1
ATOM 513 N N . ARG A 1 70 ? -18.661 -12.165 22.426 1.00 91.50 70 ARG A N 1
ATOM 514 C CA . ARG A 1 70 ? -17.821 -12.043 23.624 1.00 91.50 70 ARG A CA 1
ATOM 515 C C . ARG A 1 70 ? -16.680 -11.072 23.335 1.00 91.50 70 ARG A C 1
ATOM 517 O O . ARG A 1 70 ? -16.125 -11.096 22.239 1.00 91.50 70 ARG A O 1
ATOM 524 N N . ALA A 1 71 ? -16.265 -10.296 24.335 1.00 92.12 71 ALA A N 1
ATOM 525 C CA . ALA A 1 71 ? -15.192 -9.310 24.187 1.00 92.12 71 ALA A CA 1
ATOM 526 C C . ALA A 1 71 ? -13.906 -9.920 23.595 1.00 92.12 71 ALA A C 1
ATOM 528 O O . ALA A 1 71 ? -13.301 -9.333 22.707 1.00 92.12 71 ALA A O 1
ATOM 529 N N . TYR A 1 72 ? -13.546 -11.143 24.005 1.00 94.50 72 TYR A N 1
ATOM 530 C CA . TYR A 1 72 ? -12.405 -11.876 23.441 1.00 94.50 72 TYR A CA 1
ATOM 531 C C . TYR A 1 72 ? -12.557 -12.178 21.940 1.00 94.50 72 TYR A C 1
ATOM 533 O O . TYR A 1 72 ? -11.607 -12.033 21.176 1.00 94.50 72 TYR A O 1
ATOM 541 N N . ALA A 1 73 ? -13.754 -12.574 21.500 1.00 95.62 73 ALA A N 1
ATOM 542 C CA . ALA A 1 73 ? -14.017 -12.874 20.096 1.00 95.62 73 ALA A CA 1
ATOM 543 C C . ALA A 1 73 ? -14.022 -11.598 19.236 1.00 95.62 73 ALA A C 1
ATOM 545 O O . ALA A 1 73 ? -13.520 -11.615 18.115 1.00 95.62 73 ALA A O 1
ATOM 546 N N . ALA A 1 74 ? -14.538 -10.485 19.766 1.00 96.31 74 ALA A N 1
ATOM 547 C CA . ALA A 1 74 ? -14.435 -9.171 19.131 1.00 96.31 74 ALA A CA 1
ATOM 548 C C . ALA A 1 74 ? -12.977 -8.686 19.047 1.00 96.31 74 ALA A C 1
ATOM 550 O O . ALA A 1 74 ? -12.550 -8.217 17.996 1.00 96.31 74 ALA A O 1
ATOM 551 N N . ALA A 1 75 ? -12.191 -8.854 20.113 1.00 97.56 75 ALA A N 1
ATOM 552 C CA . ALA A 1 75 ? -10.781 -8.473 20.130 1.00 97.56 75 ALA A CA 1
ATOM 553 C C . ALA A 1 75 ? -9.954 -9.260 19.101 1.00 97.56 75 ALA A C 1
ATOM 555 O O . ALA A 1 75 ? -9.257 -8.655 18.293 1.00 97.56 75 ALA A O 1
ATOM 556 N N . ARG A 1 76 ? -10.110 -10.591 19.056 1.00 97.69 76 ARG A N 1
ATOM 557 C CA . ARG A 1 76 ? -9.427 -11.451 18.074 1.00 97.69 76 ARG A CA 1
ATOM 558 C C . ARG A 1 76 ? -9.790 -11.097 16.631 1.00 97.69 76 ARG A C 1
ATOM 560 O O . ARG A 1 76 ? -8.939 -11.168 15.751 1.00 97.69 76 ARG A O 1
ATOM 567 N N . PHE A 1 77 ? -11.053 -10.755 16.381 1.00 97.81 77 PHE A N 1
ATOM 568 C CA . PHE A 1 77 ? -11.484 -10.271 15.072 1.00 97.81 77 PHE A CA 1
ATOM 569 C C . PHE A 1 77 ? -10.746 -8.976 14.698 1.00 97.81 77 PHE A C 1
ATOM 571 O O . PHE A 1 77 ? -10.182 -8.887 13.610 1.00 97.81 77 PHE A O 1
ATOM 578 N N . LEU A 1 78 ? -10.667 -8.013 15.619 1.00 97.88 78 LEU A N 1
ATOM 579 C CA . LEU A 1 78 ? -9.961 -6.748 15.400 1.00 97.88 78 LEU A CA 1
ATOM 580 C C . LEU A 1 78 ? -8.444 -6.941 15.221 1.00 97.88 78 LEU A C 1
ATOM 582 O O . LEU A 1 78 ? -7.864 -6.295 14.363 1.00 97.88 78 LEU A O 1
ATOM 586 N N . ASP A 1 79 ? -7.795 -7.894 15.895 1.00 96.75 79 ASP A N 1
ATOM 587 C CA . ASP A 1 79 ? -6.372 -8.210 15.634 1.00 96.75 79 ASP A CA 1
ATOM 588 C C . ASP A 1 79 ? -6.085 -8.573 14.161 1.00 96.75 79 ASP A C 1
ATOM 590 O O . ASP A 1 79 ? -4.982 -8.354 13.642 1.00 96.75 79 ASP A O 1
ATOM 594 N N . GLN A 1 80 ? -7.079 -9.146 13.477 1.00 96.50 80 GLN A N 1
ATOM 595 C CA . GLN A 1 80 ? -6.994 -9.521 12.066 1.00 96.50 80 GLN A CA 1
ATOM 596 C C . GLN A 1 80 ? -7.478 -8.404 11.139 1.00 96.50 80 GLN A C 1
ATOM 598 O O . GLN A 1 80 ? -6.879 -8.193 10.085 1.00 96.50 80 GLN A O 1
ATOM 603 N N . ALA A 1 81 ? -8.547 -7.708 11.530 1.00 96.88 81 ALA A N 1
ATOM 604 C CA . ALA A 1 81 ? -9.257 -6.739 10.701 1.00 96.88 81 ALA A CA 1
ATOM 605 C C . ALA A 1 81 ? -8.809 -5.278 10.899 1.00 96.88 81 ALA A C 1
ATOM 607 O O . ALA A 1 81 ? -9.204 -4.423 10.115 1.00 96.88 81 ALA A O 1
ATOM 608 N N . SER A 1 82 ? -7.997 -4.968 11.913 1.00 97.06 82 SER A N 1
ATOM 609 C CA . SER A 1 82 ? -7.457 -3.631 12.205 1.00 97.06 82 SER A CA 1
ATOM 610 C C . SER A 1 82 ? -5.967 -3.692 12.572 1.00 97.06 82 SER A C 1
ATOM 612 O O . SER A 1 82 ? -5.306 -4.720 12.402 1.00 97.06 82 SER A O 1
ATOM 614 N N . PHE A 1 83 ? -5.411 -2.589 13.084 1.00 96.06 83 PHE A N 1
ATOM 615 C CA . PHE A 1 83 ? -4.099 -2.561 13.746 1.00 96.06 83 PHE A CA 1
ATOM 616 C C . PHE A 1 83 ? -4.144 -2.952 15.232 1.00 96.06 83 PHE A C 1
ATOM 618 O O . PHE A 1 83 ? -3.179 -2.739 15.966 1.00 96.06 83 PHE A O 1
ATOM 625 N N . GLY A 1 84 ? -5.246 -3.561 15.667 1.00 94.12 84 GLY A N 1
ATOM 626 C CA . GLY A 1 84 ? -5.438 -4.073 17.015 1.00 94.12 84 GLY A CA 1
ATOM 627 C C . GLY A 1 84 ? -6.730 -3.565 17.663 1.00 94.12 84 GLY A C 1
ATOM 628 O O . GLY A 1 84 ? -7.337 -2.585 17.210 1.00 94.12 84 GLY A O 1
ATOM 629 N N . PRO A 1 85 ? -7.186 -4.241 18.727 1.00 95.62 85 PRO A N 1
ATOM 630 C CA . PRO A 1 85 ? -8.384 -3.866 19.454 1.00 95.62 85 PRO A CA 1
ATOM 631 C C . PRO A 1 85 ? -8.145 -2.664 20.373 1.00 95.62 85 PRO A C 1
ATOM 633 O O . PRO A 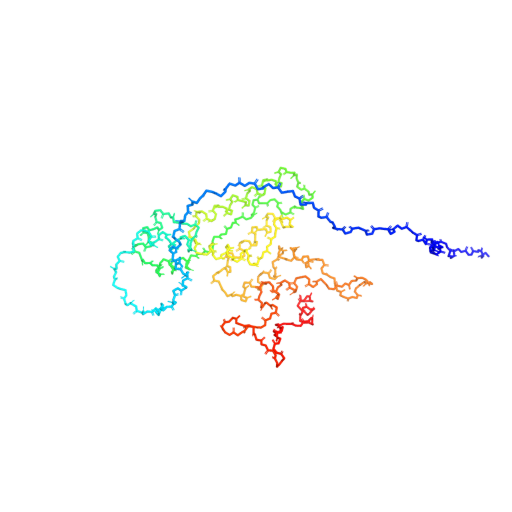1 85 ? -7.153 -2.586 21.094 1.00 95.62 85 PRO A O 1
ATOM 636 N N . SER A 1 86 ? -9.135 -1.775 20.435 1.00 94.44 86 SER A N 1
ATOM 637 C CA . SER A 1 86 ? -9.309 -0.818 21.530 1.00 94.44 86 SER A CA 1
ATOM 638 C C . SER A 1 86 ? -10.581 -1.161 22.317 1.00 94.44 86 SER A C 1
ATOM 640 O O . SER A 1 86 ? -11.479 -1.807 21.765 1.00 94.44 86 SER A O 1
ATOM 642 N N . PRO A 1 87 ? -10.723 -0.720 23.583 1.00 95.81 87 PRO A N 1
ATOM 643 C CA . PRO A 1 87 ? -11.950 -0.951 24.347 1.00 95.81 87 PRO A CA 1
ATOM 644 C C . PRO A 1 87 ? -13.216 -0.463 23.626 1.00 95.81 87 PRO A C 1
ATOM 646 O O . PRO A 1 87 ? -14.237 -1.149 23.641 1.00 95.81 87 PRO A O 1
ATOM 649 N N . SER A 1 88 ? -13.142 0.684 22.940 1.00 94.81 88 SER A N 1
ATOM 650 C CA . SER A 1 88 ? -14.262 1.229 22.167 1.00 94.81 88 SER A CA 1
ATOM 651 C C . SER A 1 88 ? -14.560 0.418 20.905 1.00 94.81 88 SER A C 1
ATOM 653 O O . SER A 1 88 ? -15.728 0.171 20.613 1.00 94.81 88 SER A O 1
ATOM 655 N N . ALA A 1 89 ? -13.537 -0.050 20.181 1.00 95.62 89 ALA A N 1
ATOM 656 C CA . ALA A 1 89 ? -13.730 -0.881 18.994 1.00 95.62 89 ALA A CA 1
ATOM 657 C C . ALA A 1 89 ? -14.320 -2.255 19.349 1.00 95.62 89 ALA A C 1
ATOM 659 O O . ALA A 1 89 ? -15.227 -2.730 18.667 1.00 95.62 89 ALA A O 1
ATOM 660 N N . VAL A 1 90 ? -13.866 -2.866 20.450 1.00 97.06 90 VAL A N 1
ATOM 661 C CA . VAL A 1 90 ? -14.438 -4.117 20.970 1.00 97.06 90 VAL A CA 1
ATOM 662 C C . VAL A 1 90 ? -15.913 -3.915 21.304 1.00 97.06 90 VAL A C 1
ATOM 664 O O . VAL A 1 90 ? -16.749 -4.656 20.792 1.00 97.06 90 VAL A O 1
ATOM 667 N N . ALA A 1 91 ? -16.249 -2.882 22.083 1.00 95.81 91 ALA A N 1
ATOM 668 C CA . ALA A 1 91 ? -17.636 -2.575 22.428 1.00 95.81 91 ALA A CA 1
ATOM 669 C C . ALA A 1 91 ? -18.509 -2.325 21.184 1.00 95.81 91 ALA A C 1
ATOM 671 O O . ALA A 1 91 ? -19.644 -2.800 21.131 1.00 95.81 91 ALA A O 1
ATOM 672 N N . ALA A 1 92 ? -17.974 -1.645 20.162 1.00 94.94 92 ALA A N 1
ATOM 673 C CA . ALA A 1 92 ? -18.676 -1.417 18.902 1.00 94.94 92 ALA A CA 1
ATOM 674 C C . ALA A 1 92 ? -19.012 -2.736 18.194 1.00 94.94 92 ALA A C 1
ATOM 676 O O . ALA A 1 92 ? -20.179 -2.974 17.893 1.00 94.94 92 ALA A O 1
ATOM 677 N N . VAL A 1 93 ? -18.031 -3.628 18.001 1.00 96.62 93 VAL A N 1
ATOM 678 C CA . VAL A 1 93 ? -18.254 -4.950 17.384 1.00 96.62 93 VAL A CA 1
ATOM 679 C C . VAL A 1 93 ? -19.260 -5.770 18.190 1.00 96.62 93 VAL A C 1
ATOM 681 O O . VAL A 1 93 ? -20.146 -6.391 17.610 1.00 96.62 93 VAL A O 1
ATOM 684 N N . GLN A 1 94 ? -19.181 -5.744 19.525 1.00 95.31 94 GLN A N 1
ATOM 685 C CA . GLN A 1 94 ? -20.149 -6.440 20.377 1.00 95.31 94 GLN A CA 1
ATOM 686 C C . GLN A 1 94 ? -21.582 -5.927 20.204 1.00 95.31 94 GLN A C 1
ATOM 688 O O . GLN A 1 94 ? -22.522 -6.716 20.297 1.00 95.31 94 GLN A O 1
ATOM 693 N N . ALA A 1 95 ? -21.744 -4.626 19.959 1.00 94.44 95 ALA A N 1
ATOM 694 C CA . ALA A 1 95 ? -23.043 -3.990 19.794 1.00 94.44 95 ALA A CA 1
ATOM 695 C C . ALA A 1 95 ? -23.643 -4.206 18.397 1.00 94.44 95 ALA A C 1
ATOM 697 O O . ALA A 1 95 ? -24.850 -4.421 18.284 1.00 94.44 95 ALA A O 1
ATOM 698 N N . ILE A 1 96 ? -22.829 -4.129 17.337 1.00 94.81 96 ILE A N 1
ATOM 699 C CA . ILE A 1 96 ? -23.336 -4.108 15.954 1.00 94.81 96 ILE A CA 1
ATOM 700 C C . ILE A 1 96 ? -23.120 -5.413 15.182 1.00 94.81 96 ILE A C 1
ATOM 702 O O . ILE A 1 96 ? -23.798 -5.624 14.180 1.00 94.81 96 ILE A O 1
ATOM 706 N N . GLY A 1 97 ? -22.241 -6.301 15.645 1.00 95.69 97 GLY A N 1
ATOM 707 C CA . GLY A 1 97 ? -21.847 -7.499 14.903 1.00 95.69 97 GLY A CA 1
ATOM 708 C C . GLY A 1 97 ? -20.630 -7.278 14.002 1.00 95.69 97 GLY A C 1
ATOM 709 O O . GLY A 1 97 ? -20.213 -6.144 13.763 1.00 95.69 97 GLY A O 1
ATOM 710 N N . TYR A 1 98 ? -20.055 -8.369 13.491 1.00 96.31 98 TYR A N 1
ATOM 711 C CA . TYR A 1 98 ? -18.884 -8.315 12.609 1.00 96.31 98 TYR A CA 1
ATOM 712 C C . TYR A 1 98 ? -19.224 -7.694 11.255 1.00 96.31 98 TYR A C 1
ATOM 714 O O . TYR A 1 98 ? -18.522 -6.804 10.788 1.00 96.31 98 TYR A O 1
ATOM 722 N N . GLU A 1 99 ? -20.332 -8.125 10.655 1.00 96.56 99 GLU A N 1
ATOM 723 C CA . GLU A 1 99 ? -20.763 -7.745 9.311 1.00 96.56 99 GLU A CA 1
ATOM 724 C C . GLU A 1 99 ? -21.052 -6.247 9.245 1.00 96.56 99 GLU 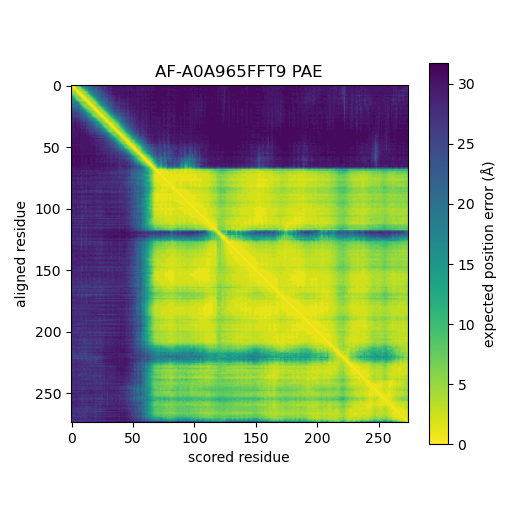A C 1
ATOM 726 O O . GLU A 1 99 ? -20.468 -5.543 8.429 1.00 96.56 99 GLU A O 1
ATOM 731 N N . LYS A 1 100 ? -21.847 -5.720 10.187 1.00 96.75 100 LYS A N 1
ATOM 732 C CA . LYS A 1 100 ? -22.128 -4.277 10.240 1.00 96.75 100 LYS A CA 1
ATOM 733 C C . LYS A 1 100 ? -20.879 -3.446 10.518 1.00 96.75 100 LYS A C 1
ATOM 735 O O . LYS A 1 100 ? -20.786 -2.324 10.028 1.00 96.75 100 LYS A O 1
ATOM 740 N N . TRP A 1 101 ? -19.935 -3.958 11.309 1.00 97.50 101 TRP A N 1
ATOM 741 C CA . TRP A 1 101 ? -18.664 -3.269 11.527 1.00 97.50 101 TRP A CA 1
ATOM 742 C C . TRP A 1 101 ? -17.833 -3.224 10.239 1.00 97.50 101 TRP A C 1
ATOM 744 O O . TRP A 1 101 ? -17.303 -2.168 9.901 1.00 97.50 101 TRP A O 1
ATOM 754 N N . ILE A 1 102 ? -17.770 -4.328 9.486 1.00 98.25 102 ILE A N 1
ATOM 755 C CA . ILE A 1 102 ? -17.109 -4.379 8.174 1.00 98.25 102 ILE A CA 1
ATOM 756 C C . ILE A 1 102 ? -17.781 -3.399 7.207 1.00 98.25 102 ILE A C 1
ATOM 758 O O . ILE A 1 102 ? -17.084 -2.576 6.623 1.00 98.25 102 ILE A O 1
ATOM 762 N N . ASP A 1 103 ? -19.110 -3.414 7.092 1.00 98.25 103 ASP A N 1
ATOM 763 C CA . ASP A 1 103 ? -19.857 -2.499 6.218 1.00 98.25 103 ASP A CA 1
ATOM 764 C C . ASP A 1 103 ? -19.559 -1.028 6.550 1.00 98.25 103 ASP A C 1
ATOM 766 O O . ASP A 1 103 ? -19.306 -0.217 5.655 1.00 98.25 103 ASP A O 1
ATOM 770 N N . GLN A 1 104 ? -19.511 -0.682 7.843 1.00 97.94 104 GLN A N 1
ATOM 771 C CA . GLN A 1 104 ? -19.104 0.653 8.283 1.00 97.94 104 GLN A CA 1
ATOM 772 C C . GLN A 1 104 ? -17.683 0.980 7.824 1.00 97.94 104 GLN A C 1
ATOM 774 O O . GLN A 1 104 ? -17.465 2.043 7.249 1.00 97.94 104 GLN A O 1
ATOM 779 N N . GLN A 1 105 ? -16.726 0.074 8.018 1.00 98.06 105 GLN A N 1
ATOM 780 C CA . GLN A 1 105 ? -15.340 0.283 7.602 1.00 98.06 105 GLN A CA 1
ATOM 781 C C . GLN A 1 105 ? -15.180 0.443 6.085 1.00 98.06 105 GLN A C 1
ATOM 783 O O . GLN A 1 105 ? -14.415 1.298 5.644 1.00 98.06 105 GLN A O 1
ATOM 788 N N . LEU A 1 106 ? -15.919 -0.332 5.288 1.00 97.81 106 LEU A N 1
ATOM 789 C CA . LEU A 1 106 ? -15.912 -0.231 3.826 1.00 97.81 106 LEU A CA 1
ATOM 790 C C . LEU A 1 106 ? -16.474 1.114 3.338 1.00 97.81 106 LEU A C 1
ATOM 792 O O . LEU A 1 106 ? -16.061 1.605 2.288 1.00 97.81 106 LEU A O 1
ATOM 796 N N . SER A 1 107 ? -17.384 1.725 4.105 1.00 97.56 107 SER A N 1
ATOM 797 C CA . SER A 1 107 ? -17.989 3.023 3.777 1.00 97.56 107 SER A CA 1
ATOM 798 C C . SER A 1 107 ? -17.114 4.237 4.112 1.00 97.56 107 SER A C 1
ATOM 800 O O . SER A 1 107 ? -17.389 5.340 3.636 1.00 97.56 107 SER A O 1
ATOM 802 N N . LEU A 1 108 ? -16.067 4.064 4.928 1.00 98.19 108 LEU A N 1
ATOM 803 C CA . LEU A 1 108 ? -15.221 5.176 5.347 1.00 98.19 108 LEU A CA 1
ATOM 804 C C . LEU A 1 108 ? -14.326 5.664 4.193 1.00 98.19 108 LEU A C 1
ATOM 806 O O . LEU A 1 108 ? -13.746 4.847 3.456 1.00 98.19 108 LEU A O 1
ATOM 810 N N . PRO A 1 109 ? -14.173 6.995 4.038 1.00 97.88 109 PRO A N 1
ATOM 811 C CA . PRO A 1 109 ? -13.225 7.550 3.086 1.00 97.88 109 PRO A CA 1
ATOM 812 C C . PRO A 1 109 ? -11.791 7.172 3.488 1.00 97.88 109 PRO A C 1
ATOM 814 O O . PRO A 1 109 ? -11.520 6.979 4.675 1.00 97.88 109 PRO A O 1
ATOM 817 N N . PRO A 1 110 ? -10.865 7.076 2.520 1.00 98.06 110 PRO A N 1
ATOM 818 C CA . PRO A 1 110 ? -9.480 6.749 2.814 1.00 98.06 110 PRO A CA 1
ATOM 819 C C . PRO A 1 110 ? -8.819 7.852 3.638 1.00 98.06 110 PRO A C 1
ATOM 821 O O . PRO A 1 110 ? -8.857 9.026 3.260 1.00 98.06 110 PRO A O 1
ATOM 824 N N . THR A 1 111 ? -8.135 7.469 4.712 1.00 98.25 111 THR A N 1
ATOM 825 C CA . THR A 1 111 ? -7.206 8.368 5.393 1.00 98.25 111 THR A CA 1
ATOM 826 C C . THR A 1 111 ? -6.033 8.678 4.466 1.00 98.25 111 THR A C 1
ATOM 828 O O . THR A 1 111 ? -5.447 7.790 3.842 1.00 98.25 111 THR A O 1
ATOM 831 N N . GLN A 1 112 ? -5.695 9.960 4.347 1.00 97.44 112 GLN A N 1
ATOM 832 C CA . GLN A 1 112 ? -4.582 10.451 3.537 1.00 97.44 112 GLN A CA 1
ATOM 833 C C . GLN A 1 112 ? -3.644 11.265 4.424 1.00 97.44 112 GLN A C 1
ATOM 835 O O . GLN A 1 112 ? -4.091 12.017 5.291 1.00 97.44 112 GLN A O 1
ATOM 840 N N . ILE A 1 113 ? -2.346 11.121 4.194 1.00 96.62 113 ILE A N 1
ATOM 841 C CA . ILE A 1 113 ? -1.311 11.907 4.859 1.00 96.62 113 ILE A CA 1
ATOM 842 C C . ILE A 1 113 ? -1.030 13.135 3.994 1.00 96.62 113 ILE A C 1
ATOM 844 O O . ILE A 1 113 ? -0.740 12.999 2.805 1.00 96.62 113 ILE A O 1
ATOM 848 N N . ASP A 1 114 ? -1.094 14.331 4.578 1.00 93.69 114 ASP A N 1
ATOM 849 C CA . ASP A 1 114 ? -0.700 15.555 3.878 1.00 93.69 114 ASP A CA 1
ATOM 850 C C . ASP A 1 114 ? 0.820 15.563 3.678 1.00 93.69 114 ASP A C 1
ATOM 852 O O . ASP A 1 114 ? 1.584 15.743 4.625 1.00 93.69 114 ASP A O 1
ATOM 856 N N . GLY A 1 115 ? 1.260 15.344 2.438 1.00 89.50 115 GLY A N 1
ATOM 857 C CA . GLY A 1 115 ? 2.670 15.359 2.067 1.00 89.50 115 GLY A CA 1
ATOM 858 C C . GLY A 1 115 ? 3.266 16.761 1.915 1.00 89.50 115 GLY A C 1
ATOM 859 O O . GLY A 1 115 ? 4.484 16.869 1.818 1.00 89.50 115 GLY A O 1
ATOM 860 N N . ARG A 1 116 ? 2.465 17.840 1.905 1.00 87.12 116 ARG A N 1
ATOM 861 C CA . ARG A 1 116 ? 2.952 19.217 1.665 1.00 87.12 116 ARG A CA 1
ATOM 862 C C . ARG A 1 116 ? 4.023 19.716 2.646 1.00 87.12 116 ARG A C 1
ATOM 864 O O . ARG A 1 116 ? 4.862 20.496 2.207 1.00 87.12 116 ARG A O 1
ATOM 871 N N . PRO A 1 117 ? 4.033 19.321 3.936 1.00 87.38 117 PRO A N 1
ATOM 872 C CA . PRO A 1 117 ? 5.103 19.704 4.857 1.00 87.38 117 PRO A CA 1
ATOM 873 C C . PRO A 1 117 ? 6.466 19.074 4.541 1.00 87.38 117 PRO A C 1
ATOM 875 O O . PRO A 1 117 ? 7.471 19.545 5.067 1.00 87.38 117 PRO A O 1
ATOM 878 N N . LEU A 1 118 ? 6.515 18.019 3.717 1.00 85.00 118 LEU A N 1
ATOM 879 C CA . LEU A 1 118 ? 7.770 17.398 3.300 1.00 85.00 118 LEU A CA 1
ATOM 880 C C . LEU A 1 118 ? 8.474 18.295 2.283 1.00 85.00 118 LEU A C 1
ATOM 882 O O . LEU A 1 118 ? 7.889 18.712 1.283 1.00 85.00 118 LEU A O 1
ATOM 886 N N . LEU A 1 119 ? 9.760 18.550 2.509 1.00 68.94 119 LEU A N 1
ATOM 887 C CA . LEU A 1 119 ? 10.561 19.507 1.734 1.00 68.94 119 LEU A CA 1
ATOM 888 C C . LEU A 1 119 ? 10.931 19.000 0.324 1.00 68.94 119 LEU A C 1
ATOM 890 O O . LEU A 1 119 ? 11.598 19.691 -0.453 1.00 68.94 119 LEU A O 1
ATOM 894 N N . ALA A 1 120 ? 10.489 17.791 -0.025 1.00 59.00 120 ALA A N 1
ATOM 895 C CA . ALA A 1 120 ? 10.917 16.983 -1.164 1.00 59.00 120 ALA A CA 1
ATOM 896 C C . ALA A 1 120 ? 10.367 17.414 -2.544 1.00 59.00 120 ALA A C 1
ATOM 898 O O . ALA A 1 120 ? 10.235 16.591 -3.447 1.00 59.00 120 ALA A O 1
ATOM 899 N N . TRP A 1 121 ? 10.144 18.715 -2.746 1.00 52.97 121 TRP A N 1
ATOM 900 C CA . TRP A 1 121 ? 10.403 19.316 -4.064 1.00 52.97 121 TRP A CA 1
ATOM 901 C C . TRP A 1 121 ? 11.909 19.470 -4.340 1.00 52.97 121 TRP A C 1
ATOM 903 O O . TRP A 1 121 ? 12.306 19.751 -5.468 1.00 52.97 121 TRP A O 1
ATOM 913 N N . SER A 1 122 ? 12.753 19.303 -3.319 1.00 55.59 122 SER A N 1
ATOM 914 C CA . SER A 1 122 ? 14.207 19.429 -3.410 1.00 55.59 122 SER A CA 1
ATOM 915 C C . SER A 1 122 ? 14.900 18.062 -3.522 1.00 55.59 122 SER A C 1
ATOM 917 O O . SER A 1 122 ? 14.506 17.082 -2.889 1.00 55.59 122 SER A O 1
ATOM 919 N N . ASP A 1 123 ? 15.932 17.986 -4.368 1.00 63.78 123 ASP A N 1
ATOM 920 C CA . ASP A 1 123 ? 16.782 16.801 -4.550 1.00 63.78 123 ASP A CA 1
ATOM 921 C C . ASP A 1 123 ? 17.449 16.413 -3.207 1.00 63.78 123 ASP A C 1
ATOM 923 O O . ASP A 1 123 ? 17.878 17.286 -2.452 1.00 63.78 123 ASP A O 1
ATOM 927 N N . ARG A 1 12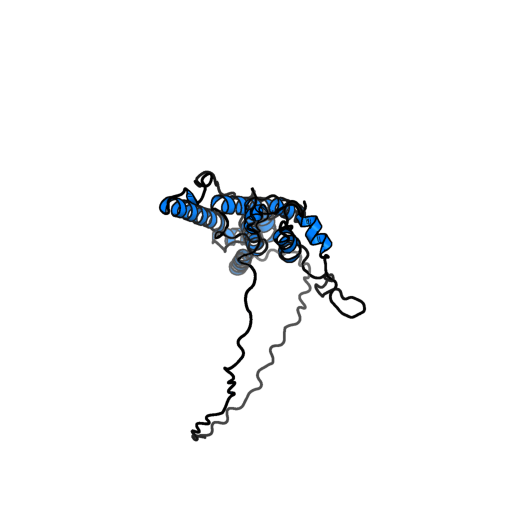4 ? 17.591 15.114 -2.895 1.00 63.97 124 ARG A N 1
ATOM 928 C CA . ARG A 1 124 ? 18.204 14.594 -1.639 1.00 63.97 124 ARG A CA 1
ATOM 929 C C . ARG A 1 124 ? 19.630 15.096 -1.523 1.00 63.97 124 ARG A C 1
ATOM 931 O O . ARG A 1 124 ? 20.121 15.271 -0.414 1.00 63.97 124 ARG A O 1
ATOM 938 N N . ASN A 1 125 ? 20.257 15.340 -2.673 1.00 68.31 125 ASN A N 1
ATOM 939 C CA . ASN A 1 125 ? 21.598 15.893 -2.789 1.00 68.31 125 ASN A CA 1
ATOM 940 C C . ASN A 1 125 ? 21.680 17.367 -2.356 1.00 68.31 125 ASN A C 1
ATOM 942 O O . ASN A 1 125 ? 22.776 17.877 -2.152 1.00 68.31 125 ASN A O 1
ATOM 946 N N . THR A 1 126 ? 20.540 18.049 -2.220 1.00 76.31 126 THR A N 1
ATOM 947 C CA . THR A 1 126 ? 20.447 19.458 -1.804 1.00 76.31 126 THR A CA 1
ATOM 948 C C . THR A 1 126 ? 19.976 19.636 -0.362 1.00 76.31 126 THR A C 1
ATOM 950 O O . THR A 1 126 ? 20.213 20.689 0.225 1.00 76.31 126 THR A O 1
ATOM 953 N N . LEU A 1 127 ? 19.353 18.613 0.232 1.00 79.69 127 LEU A N 1
ATOM 954 C CA . LEU A 1 127 ? 18.904 18.644 1.621 1.00 79.69 127 LEU A CA 1
ATOM 955 C C . LEU A 1 127 ? 20.068 18.428 2.590 1.00 79.69 127 LEU A C 1
ATOM 957 O O . LEU A 1 127 ? 20.871 17.504 2.431 1.00 79.69 127 LEU A O 1
ATOM 961 N N . THR A 1 128 ? 20.116 19.218 3.666 1.00 86.81 128 THR A N 1
ATOM 962 C CA . THR A 1 128 ? 21.020 18.924 4.782 1.00 86.81 128 THR A CA 1
ATOM 963 C C . THR A 1 128 ? 20.625 17.610 5.459 1.00 86.81 128 THR A C 1
ATOM 965 O O . THR A 1 128 ? 19.509 17.095 5.310 1.00 86.81 128 THR A O 1
ATOM 968 N N . LYS A 1 129 ? 21.539 17.042 6.249 1.00 86.69 129 LYS A N 1
ATOM 969 C CA . LYS A 1 129 ? 21.257 15.833 7.031 1.00 86.69 129 LYS A CA 1
ATOM 970 C C . LYS A 1 129 ? 20.083 16.048 7.993 1.00 86.69 129 LYS A C 1
ATOM 972 O O . LYS A 1 129 ? 19.252 15.160 8.158 1.00 86.69 129 LYS A O 1
ATOM 977 N N . GLU A 1 130 ? 19.997 17.224 8.604 1.00 89.06 130 GLU A N 1
ATOM 978 C CA . GLU A 1 130 ? 18.927 17.604 9.526 1.00 89.06 130 GLU A CA 1
ATOM 979 C C . GLU A 1 130 ? 17.576 17.667 8.810 1.00 89.06 130 GLU A C 1
ATOM 981 O O . GLU A 1 130 ? 16.610 17.086 9.299 1.00 89.06 130 GLU A O 1
ATOM 986 N N . GLN A 1 131 ? 17.515 18.292 7.630 1.00 87.00 131 GLN A N 1
ATOM 987 C CA . GLN A 1 131 ? 16.291 18.357 6.825 1.00 87.00 131 GLN A CA 1
ATOM 988 C C . GLN A 1 131 ? 15.826 16.963 6.392 1.00 87.00 131 GLN A C 1
ATOM 990 O O . GLN A 1 131 ? 14.665 16.611 6.584 1.00 87.00 131 GLN A O 1
ATOM 995 N N . ASN A 1 132 ? 16.751 16.126 5.909 1.00 85.75 132 ASN A N 1
ATOM 996 C CA . ASN A 1 132 ? 16.455 14.731 5.584 1.00 85.75 132 ASN A CA 1
ATOM 997 C C . ASN A 1 132 ? 15.900 13.964 6.800 1.00 85.75 132 ASN A C 1
ATOM 999 O O . ASN A 1 132 ? 14.956 13.184 6.670 1.00 85.75 132 ASN A O 1
ATOM 1003 N N . ASN A 1 133 ? 16.458 14.171 7.996 1.00 89.00 133 ASN A N 1
ATOM 1004 C CA . ASN A 1 133 ? 15.961 13.527 9.214 1.00 89.00 133 ASN A CA 1
ATOM 1005 C C . ASN A 1 133 ? 14.560 14.016 9.604 1.00 89.00 133 ASN A C 1
ATOM 1007 O O . ASN A 1 133 ? 13.745 13.209 10.049 1.00 89.00 133 ASN A O 1
ATOM 1011 N N . LEU A 1 134 ? 14.271 15.310 9.446 1.00 90.62 134 LEU A N 1
ATOM 1012 C CA . LEU A 1 134 ? 12.946 15.873 9.716 1.00 90.62 134 LEU A CA 1
ATOM 1013 C C . LEU A 1 134 ? 11.884 15.274 8.789 1.00 90.62 134 LEU A C 1
ATOM 1015 O O . LEU A 1 134 ? 10.864 14.803 9.287 1.00 90.62 134 LEU A O 1
ATOM 1019 N N . ASP A 1 135 ? 12.158 15.188 7.487 1.00 90.38 135 ASP A N 1
ATOM 1020 C CA . ASP A 1 135 ? 11.233 14.598 6.513 1.00 90.38 135 ASP A CA 1
ATOM 1021 C C . ASP A 1 135 ? 10.955 13.112 6.807 1.00 90.38 135 ASP A C 1
ATOM 1023 O O . ASP A 1 135 ? 9.805 12.664 6.801 1.00 90.38 135 ASP A O 1
ATOM 1027 N N . ASN A 1 136 ? 11.995 12.334 7.126 1.00 90.50 136 ASN A N 1
ATOM 1028 C CA . ASN A 1 136 ? 11.825 10.929 7.512 1.00 90.50 136 ASN A CA 1
ATOM 1029 C C . ASN A 1 136 ? 11.027 10.783 8.819 1.00 90.50 136 ASN A C 1
ATOM 1031 O O . ASN A 1 136 ? 10.165 9.908 8.932 1.00 90.50 136 ASN A O 1
ATOM 1035 N N . ASN A 1 137 ? 11.288 11.642 9.809 1.00 93.31 137 ASN A N 1
ATOM 1036 C CA . ASN A 1 137 ? 10.546 11.640 11.067 1.00 93.31 137 ASN A CA 1
ATOM 1037 C C . ASN A 1 137 ? 9.074 12.005 10.860 1.00 93.31 137 ASN A C 1
ATOM 1039 O O . ASN A 1 137 ? 8.219 11.346 11.450 1.00 93.31 137 ASN A O 1
ATOM 1043 N N . PHE A 1 138 ? 8.784 12.996 10.014 1.00 93.69 138 PHE A N 1
ATOM 1044 C CA . PHE A 1 138 ? 7.422 13.374 9.648 1.00 93.69 138 PHE A CA 1
ATOM 1045 C C . PHE A 1 138 ? 6.686 12.202 8.995 1.00 93.69 138 PHE A C 1
ATOM 1047 O O . PHE A 1 138 ? 5.640 11.789 9.492 1.00 93.69 138 PHE A O 1
ATOM 1054 N N . ASN A 1 139 ? 7.263 11.604 7.944 1.00 92.88 139 ASN A N 1
ATOM 1055 C CA . ASN A 1 139 ? 6.649 10.465 7.256 1.00 92.88 139 ASN A CA 1
ATOM 1056 C C . ASN A 1 139 ? 6.359 9.309 8.228 1.00 92.88 139 ASN A C 1
ATOM 1058 O O . ASN A 1 139 ? 5.245 8.781 8.242 1.00 92.88 139 ASN A O 1
ATOM 1062 N N . ARG A 1 140 ? 7.321 8.953 9.091 1.00 93.81 140 ARG A N 1
ATOM 1063 C CA . ARG A 1 140 ? 7.134 7.894 10.091 1.00 93.81 140 ARG A CA 1
ATOM 1064 C C . ARG A 1 140 ? 6.032 8.239 11.092 1.00 93.81 140 ARG A C 1
ATOM 1066 O O . ARG A 1 140 ? 5.218 7.372 11.409 1.00 93.81 140 ARG A O 1
ATOM 1073 N N . LEU A 1 141 ? 6.012 9.469 11.604 1.00 96.25 141 LEU A N 1
ATOM 1074 C CA . LEU A 1 141 ? 5.034 9.912 12.597 1.00 96.25 141 LEU A CA 1
ATOM 1075 C C . LEU A 1 141 ? 3.614 9.897 12.031 1.00 96.25 141 LEU A C 1
ATOM 1077 O O . LEU A 1 141 ? 2.733 9.299 12.644 1.00 96.25 141 LEU A O 1
ATOM 1081 N N . GLU A 1 142 ? 3.397 10.494 10.860 1.00 96.44 142 GLU A N 1
ATOM 1082 C CA . GLU A 1 142 ? 2.063 10.570 10.258 1.00 96.44 142 GLU A CA 1
ATOM 1083 C C . GLU A 1 142 ? 1.570 9.199 9.781 1.00 96.44 142 GLU A C 1
ATOM 1085 O O . GLU A 1 142 ? 0.402 8.867 9.973 1.00 96.44 142 GLU A O 1
ATOM 1090 N N . THR A 1 143 ? 2.462 8.337 9.280 1.00 95.06 143 THR A N 1
ATOM 1091 C CA . THR A 1 143 ? 2.107 6.943 8.956 1.00 95.06 143 THR A CA 1
ATOM 1092 C C . THR A 1 143 ? 1.710 6.165 10.214 1.00 95.06 143 THR A C 1
ATOM 1094 O O . THR A 1 143 ? 0.716 5.439 10.218 1.00 95.06 143 THR A O 1
ATOM 1097 N N . SER A 1 144 ? 2.438 6.356 11.319 1.00 95.69 144 SER A N 1
ATOM 1098 C CA . SER A 1 144 ? 2.108 5.722 12.604 1.00 95.69 144 SER A CA 1
ATOM 1099 C C . SER A 1 144 ? 0.785 6.248 13.163 1.00 95.69 144 SER A C 1
ATOM 1101 O O . SER A 1 144 ? -0.020 5.476 13.678 1.00 95.69 144 SER A O 1
ATOM 1103 N N . ARG A 1 145 ? 0.529 7.555 13.029 1.00 96.62 145 ARG A N 1
ATOM 1104 C CA . ARG A 1 145 ? -0.745 8.175 13.399 1.00 96.62 145 ARG A CA 1
ATOM 1105 C C . ARG A 1 145 ? -1.894 7.586 12.584 1.00 96.62 145 ARG A C 1
ATOM 1107 O O . ARG A 1 145 ? -2.911 7.243 13.179 1.00 96.62 145 ARG A O 1
ATOM 1114 N N . ALA A 1 146 ? -1.723 7.411 11.272 1.00 96.88 146 ALA A N 1
ATOM 1115 C CA . ALA A 1 146 ? -2.733 6.782 10.428 1.00 96.88 146 ALA A CA 1
ATOM 1116 C C . ALA A 1 146 ? -3.071 5.372 10.939 1.00 96.88 146 ALA A C 1
ATOM 1118 O O . ALA A 1 146 ? -4.224 5.096 11.259 1.00 96.88 146 ALA A O 1
ATOM 1119 N N . PHE A 1 147 ? -2.067 4.510 11.128 1.00 95.44 147 PHE A N 1
ATOM 1120 C CA . PHE A 1 147 ? -2.297 3.138 11.593 1.00 95.44 147 PHE A CA 1
ATOM 1121 C C . PHE A 1 147 ? -2.941 3.055 12.979 1.00 95.44 147 PHE A C 1
ATOM 1123 O O . PHE A 1 147 ? -3.814 2.219 13.189 1.00 95.44 147 PHE A O 1
ATOM 1130 N N . LEU A 1 148 ? -2.550 3.920 13.915 1.00 93.56 148 LEU A N 1
ATOM 1131 C CA . LEU A 1 148 ? -2.996 3.821 15.307 1.00 93.56 148 LEU A CA 1
ATOM 1132 C C . LEU A 1 148 ? -4.293 4.579 15.610 1.00 93.56 148 LEU A C 1
ATOM 1134 O O . LEU A 1 148 ? -4.957 4.254 16.592 1.00 93.56 148 LEU A O 1
ATOM 1138 N N . GLN A 1 149 ? -4.623 5.619 14.842 1.00 94.69 149 GLN A N 1
ATOM 1139 C CA . GLN A 1 149 ? -5.666 6.578 15.227 1.00 94.69 149 GLN A CA 1
ATOM 1140 C C . GLN A 1 149 ? -6.738 6.791 14.163 1.00 94.69 149 GLN A C 1
ATOM 1142 O O . GLN A 1 149 ? -7.815 7.282 14.504 1.00 94.69 149 GLN A O 1
ATOM 1147 N N . ALA A 1 150 ? -6.480 6.460 12.895 1.00 97.00 150 ALA A N 1
ATOM 1148 C CA . ALA A 1 150 ? -7.460 6.742 11.859 1.00 97.00 150 ALA A CA 1
ATOM 1149 C C . ALA A 1 150 ? -8.646 5.758 11.903 1.00 97.00 150 ALA A C 1
ATOM 1151 O O . ALA A 1 150 ? -8.485 4.604 12.315 1.00 97.00 150 ALA A O 1
ATOM 1152 N N . PRO A 1 151 ? -9.848 6.204 11.504 1.00 97.00 151 PRO A N 1
ATOM 1153 C CA . PRO A 1 151 ? -11.077 5.438 11.697 1.00 97.00 151 PRO A CA 1
ATOM 1154 C C . PRO A 1 151 ? -11.247 4.270 10.709 1.00 97.00 151 PRO A C 1
ATOM 1156 O O . PRO A 1 151 ? -11.961 3.317 11.020 1.00 97.00 151 PRO A O 1
ATOM 1159 N N . ASP A 1 152 ? -10.602 4.318 9.542 1.00 98.25 152 ASP A N 1
ATOM 1160 C CA . ASP A 1 152 ? -10.671 3.355 8.430 1.00 98.25 152 ASP A CA 1
ATOM 1161 C C . ASP A 1 152 ? -9.684 2.185 8.599 1.00 98.25 152 ASP A C 1
ATOM 1163 O O . ASP A 1 152 ? -8.941 1.795 7.698 1.00 98.25 152 ASP A O 1
ATOM 1167 N N . GLN A 1 153 ? -9.676 1.605 9.794 1.00 98.06 153 GLN A N 1
ATOM 1168 C CA . GLN A 1 153 ? -8.761 0.552 10.222 1.00 98.06 153 GLN A CA 1
ATOM 1169 C C . GLN A 1 153 ? -8.700 -0.671 9.294 1.00 98.06 153 GLN A C 1
ATOM 1171 O O . GLN A 1 153 ? -7.607 -1.187 9.048 1.00 98.06 153 GLN A O 1
ATOM 1176 N N . LEU A 1 154 ? -9.832 -1.121 8.742 1.00 98.25 154 LEU A N 1
ATOM 1177 C CA . LEU A 1 154 ? -9.837 -2.228 7.777 1.00 98.25 154 LEU A CA 1
ATOM 1178 C C . LEU A 1 154 ? -9.089 -1.854 6.495 1.00 98.25 154 LEU A C 1
ATOM 1180 O O . LEU A 1 154 ? -8.267 -2.625 6.001 1.00 98.25 154 LEU A O 1
ATOM 1184 N N . ARG A 1 155 ? -9.325 -0.643 5.984 1.00 98.44 155 ARG A N 1
ATOM 1185 C CA . ARG A 1 155 ? -8.646 -0.111 4.800 1.00 98.44 155 ARG A CA 1
ATOM 1186 C C . ARG A 1 155 ? -7.143 0.017 5.034 1.00 98.44 155 ARG A C 1
ATOM 1188 O O . ARG A 1 155 ? -6.349 -0.387 4.186 1.00 98.44 155 ARG A O 1
ATOM 1195 N N . LEU A 1 156 ? -6.741 0.503 6.207 1.00 98.31 156 LEU A N 1
ATOM 1196 C CA . LEU A 1 156 ? -5.343 0.551 6.640 1.00 98.31 156 LEU A CA 1
ATOM 1197 C C . LEU A 1 156 ? -4.708 -0.835 6.700 1.00 98.31 156 LEU A C 1
ATOM 1199 O O . LEU A 1 156 ? -3.578 -1.002 6.238 1.00 98.31 156 LEU A O 1
ATOM 1203 N N . ARG A 1 157 ? -5.427 -1.837 7.212 1.00 97.81 157 ARG A N 1
ATOM 1204 C CA . ARG A 1 157 ? -4.939 -3.218 7.265 1.00 97.81 157 ARG A CA 1
ATOM 1205 C C . ARG A 1 157 ? -4.718 -3.799 5.868 1.00 97.81 157 ARG A C 1
ATOM 1207 O O . ARG A 1 157 ? -3.683 -4.424 5.630 1.00 97.81 157 ARG A O 1
ATOM 1214 N N . VAL A 1 158 ? -5.642 -3.551 4.937 1.00 97.88 158 VAL A N 1
ATOM 1215 C CA . VAL A 1 158 ? -5.503 -3.966 3.530 1.00 97.88 158 VAL A CA 1
ATOM 1216 C C . VAL A 1 158 ? -4.374 -3.204 2.838 1.00 97.88 158 VAL A C 1
ATOM 1218 O O . VAL A 1 158 ? -3.540 -3.817 2.180 1.00 97.88 158 VAL A O 1
ATOM 1221 N N . THR A 1 159 ? -4.276 -1.890 3.041 1.00 98.06 159 THR A N 1
ATOM 1222 C CA . THR A 1 159 ? -3.179 -1.061 2.514 1.00 98.06 159 THR A CA 1
ATOM 1223 C C . THR A 1 159 ? -1.823 -1.572 2.986 1.00 98.06 159 THR A C 1
ATOM 1225 O O . THR A 1 159 ? -0.896 -1.691 2.189 1.00 98.06 159 THR A O 1
ATOM 1228 N N . TRP A 1 160 ? -1.701 -1.920 4.269 1.00 96.75 160 TRP A N 1
ATOM 1229 C CA . TRP A 1 160 ? -0.480 -2.506 4.806 1.00 96.75 160 TRP A CA 1
ATOM 1230 C C . TRP A 1 160 ? -0.157 -3.840 4.132 1.00 96.75 160 TRP A C 1
ATOM 1232 O O . TRP A 1 160 ? 0.971 -4.026 3.681 1.00 96.75 160 TRP A O 1
ATOM 1242 N N . ALA A 1 161 ? -1.136 -4.736 3.980 1.00 96.69 161 ALA A N 1
ATOM 1243 C CA . ALA A 1 161 ? -0.929 -5.989 3.257 1.00 96.69 161 ALA A CA 1
ATOM 1244 C C . ALA A 1 161 ? -0.442 -5.730 1.820 1.00 96.69 161 ALA A C 1
ATOM 1246 O O . ALA A 1 161 ? 0.597 -6.254 1.428 1.00 96.69 161 ALA A O 1
ATOM 1247 N N . LEU A 1 162 ? -1.114 -4.845 1.075 1.00 96.88 162 LEU A N 1
ATOM 1248 C CA . LEU A 1 162 ? -0.713 -4.455 -0.280 1.00 96.88 162 LEU A CA 1
ATOM 1249 C C . LEU A 1 162 ? 0.707 -3.887 -0.322 1.00 96.88 162 LEU A C 1
ATOM 1251 O O . LEU A 1 162 ? 1.467 -4.252 -1.209 1.00 96.88 162 LEU A O 1
ATOM 1255 N N . SER A 1 163 ? 1.104 -3.074 0.658 1.00 95.88 163 SER A N 1
ATOM 1256 C CA . SER A 1 163 ? 2.460 -2.511 0.717 1.00 95.88 163 SER A CA 1
ATOM 1257 C C . SER A 1 163 ? 3.566 -3.554 0.927 1.00 95.88 163 SER A C 1
ATOM 1259 O O . SER A 1 163 ? 4.720 -3.269 0.620 1.00 95.88 163 SER A O 1
ATOM 1261 N N . ASN A 1 164 ? 3.232 -4.755 1.420 1.00 93.94 164 ASN A N 1
ATOM 1262 C CA . ASN A 1 164 ? 4.168 -5.880 1.538 1.00 93.94 164 ASN A CA 1
ATOM 1263 C C . ASN A 1 164 ? 4.255 -6.720 0.252 1.00 93.94 164 ASN A C 1
ATOM 1265 O O . ASN A 1 164 ? 5.247 -7.416 0.057 1.00 93.94 164 ASN A O 1
ATOM 1269 N N . PHE A 1 165 ? 3.237 -6.666 -0.613 1.00 91.94 165 PHE A N 1
ATOM 1270 C CA . PHE A 1 165 ? 3.221 -7.381 -1.894 1.00 91.94 165 PHE A CA 1
ATOM 1271 C C . PHE A 1 165 ? 3.709 -6.505 -3.050 1.00 91.94 165 PHE A C 1
ATOM 1273 O O . PHE A 1 165 ? 4.508 -6.951 -3.864 1.00 91.94 165 PHE A O 1
ATOM 1280 N N . ILE A 1 166 ? 3.267 -5.249 -3.097 1.00 95.38 166 ILE A N 1
ATOM 1281 C CA . ILE A 1 166 ? 3.602 -4.263 -4.125 1.00 95.38 166 ILE A CA 1
ATOM 1282 C C . ILE A 1 166 ? 4.528 -3.223 -3.487 1.00 95.38 166 ILE A C 1
ATOM 1284 O O . ILE A 1 166 ? 4.108 -2.148 -3.046 1.00 95.38 166 ILE A O 1
ATOM 1288 N N . VAL A 1 167 ? 5.794 -3.606 -3.354 1.00 94.62 167 VAL A N 1
ATOM 1289 C CA . VAL A 1 167 ? 6.770 -2.915 -2.504 1.00 94.62 167 VAL A CA 1
ATOM 1290 C C . VAL A 1 167 ? 7.436 -1.729 -3.205 1.00 94.62 167 VAL A C 1
ATOM 1292 O O . VAL A 1 167 ? 7.735 -1.769 -4.394 1.00 94.62 167 VAL A O 1
ATOM 1295 N N . VAL A 1 168 ? 7.752 -0.698 -2.421 1.00 95.25 168 VAL A N 1
ATOM 1296 C CA . VAL A 1 168 ? 8.763 0.326 -2.732 1.00 95.25 168 VAL A CA 1
ATOM 1297 C C . VAL A 1 168 ? 9.693 0.474 -1.528 1.00 95.25 168 VAL A C 1
ATOM 1299 O O . VAL A 1 168 ? 9.339 0.092 -0.412 1.00 95.25 168 VAL A O 1
ATOM 1302 N N . SER A 1 169 ? 10.890 1.034 -1.718 1.00 92.81 169 SER A N 1
ATOM 1303 C CA . SER A 1 169 ? 11.878 1.160 -0.636 1.00 92.81 169 SER A CA 1
ATOM 1304 C C . SER A 1 169 ? 12.244 2.606 -0.328 1.00 92.81 169 SER A C 1
ATOM 1306 O O . SER A 1 169 ? 12.651 3.350 -1.217 1.00 92.81 169 SER A O 1
ATOM 1308 N N . GLN A 1 170 ? 12.238 2.960 0.960 1.00 88.81 170 GLN A N 1
ATOM 1309 C CA . GLN A 1 170 ? 12.735 4.245 1.475 1.00 88.81 170 GLN A CA 1
ATOM 1310 C C . GLN A 1 170 ? 14.228 4.486 1.162 1.00 88.81 170 GLN A C 1
ATOM 1312 O O . GLN A 1 170 ? 14.690 5.631 1.133 1.00 88.81 170 GLN A O 1
ATOM 1317 N N . ASN A 1 171 ? 14.983 3.421 0.855 1.00 88.69 171 ASN A N 1
ATOM 1318 C CA . ASN A 1 171 ? 16.380 3.526 0.431 1.00 88.69 171 ASN A CA 1
ATOM 1319 C C . ASN A 1 171 ? 16.509 4.202 -0.941 1.00 88.69 171 ASN A C 1
ATOM 1321 O O . ASN A 1 171 ? 17.431 4.987 -1.146 1.00 88.69 171 ASN A O 1
ATOM 1325 N N . LYS A 1 172 ? 15.572 3.935 -1.861 1.00 89.62 172 LYS A N 1
ATOM 1326 C CA . LYS A 1 172 ? 15.542 4.545 -3.201 1.00 89.62 172 LYS A CA 1
ATOM 1327 C C . LYS A 1 172 ? 14.595 5.741 -3.287 1.00 89.62 172 LYS A C 1
ATOM 1329 O O . LYS A 1 172 ? 14.870 6.673 -4.032 1.00 89.62 172 LYS A O 1
ATOM 1334 N N . ILE A 1 173 ? 13.494 5.713 -2.541 1.00 90.25 173 ILE A N 1
ATOM 1335 C CA . ILE A 1 173 ? 12.387 6.660 -2.680 1.00 90.25 173 ILE A CA 1
ATOM 1336 C C . ILE A 1 173 ? 12.381 7.657 -1.528 1.00 90.25 173 ILE A C 1
ATOM 1338 O O . ILE A 1 173 ? 12.524 7.305 -0.358 1.00 90.25 173 ILE A O 1
ATOM 1342 N N . PHE A 1 174 ? 12.191 8.920 -1.888 1.00 88.19 174 PHE A N 1
ATOM 1343 C CA . PHE A 1 174 ? 12.091 10.046 -0.972 1.00 88.19 174 PHE A CA 1
ATOM 1344 C C . PHE A 1 174 ? 10.850 9.977 -0.079 1.00 88.19 174 PHE A C 1
ATOM 1346 O O . PHE A 1 174 ? 9.828 9.455 -0.524 1.00 88.19 174 PHE A O 1
ATOM 1353 N N . PRO A 1 175 ? 10.883 10.570 1.131 1.00 90.44 175 PRO A N 1
ATOM 1354 C CA . PRO A 1 175 ? 9.736 10.566 2.040 1.00 90.44 175 PRO A CA 1
ATOM 1355 C C . PRO A 1 175 ? 8.427 11.033 1.394 1.00 90.44 175 PRO A C 1
ATOM 1357 O O . PRO A 1 175 ? 7.395 10.418 1.628 1.00 90.44 175 PRO A O 1
ATOM 1360 N N . TYR A 1 176 ? 8.458 12.047 0.522 1.00 90.44 176 TYR A N 1
ATOM 1361 C CA . TYR A 1 176 ? 7.260 12.490 -0.203 1.00 90.44 176 TYR A CA 1
ATOM 1362 C C . TYR A 1 176 ? 6.726 11.429 -1.167 1.00 90.44 176 TYR A C 1
ATOM 1364 O O . TYR A 1 176 ? 5.546 11.106 -1.120 1.00 90.44 176 TYR A O 1
ATOM 1372 N N . GLY A 1 177 ? 7.595 10.806 -1.969 1.00 92.25 177 GLY A N 1
ATOM 1373 C CA . GLY A 1 177 ? 7.195 9.704 -2.848 1.00 92.25 177 GLY A CA 1
ATOM 1374 C C . GLY A 1 177 ? 6.642 8.503 -2.074 1.00 92.25 177 GLY A C 1
ATOM 1375 O O . GLY A 1 177 ? 5.676 7.890 -2.511 1.00 92.25 177 GLY A O 1
ATOM 1376 N N . ILE A 1 178 ? 7.199 8.201 -0.897 1.00 94.31 178 ILE A N 1
ATOM 1377 C CA . ILE A 1 178 ? 6.683 7.158 0.003 1.00 94.31 178 ILE A CA 1
ATOM 1378 C C . ILE A 1 178 ? 5.293 7.525 0.535 1.00 94.31 178 ILE A C 1
ATOM 1380 O O . ILE A 1 178 ? 4.398 6.681 0.520 1.00 94.31 178 ILE A O 1
ATOM 1384 N N . THR A 1 179 ? 5.097 8.772 0.971 1.00 95.19 179 THR A N 1
ATOM 1385 C CA . THR A 1 179 ? 3.797 9.285 1.425 1.00 95.19 179 THR A CA 1
ATOM 1386 C C . THR A 1 179 ? 2.750 9.213 0.313 1.00 95.19 179 THR A C 1
ATOM 1388 O O . THR A 1 179 ? 1.662 8.688 0.531 1.00 95.19 179 THR A O 1
ATOM 1391 N N . GLU A 1 180 ? 3.078 9.667 -0.898 1.00 95.19 180 GLU A N 1
ATOM 1392 C CA . GLU A 1 180 ? 2.146 9.637 -2.030 1.00 95.19 180 GLU A CA 1
ATOM 1393 C C . GLU A 1 180 ? 1.855 8.214 -2.518 1.00 95.19 180 GLU A C 1
ATOM 1395 O O . GLU A 1 180 ? 0.725 7.905 -2.903 1.00 95.19 180 GLU A O 1
ATOM 1400 N N . TYR A 1 181 ? 2.840 7.314 -2.447 1.00 97.19 181 TYR A N 1
ATOM 1401 C CA . TYR A 1 181 ? 2.630 5.897 -2.725 1.00 97.19 181 TYR A CA 1
ATOM 1402 C C . TYR A 1 181 ? 1.683 5.253 -1.702 1.00 97.19 181 TYR A C 1
ATOM 1404 O O . TYR A 1 181 ? 0.725 4.583 -2.087 1.00 97.19 181 TYR A O 1
ATOM 1412 N N . PHE A 1 182 ? 1.878 5.518 -0.404 1.00 97.88 182 PHE A N 1
ATOM 1413 C CA . PHE A 1 182 ? 0.952 5.088 0.648 1.00 97.88 182 PHE A CA 1
ATOM 1414 C C . PHE A 1 182 ? -0.460 5.646 0.426 1.00 97.88 182 PHE A C 1
ATOM 1416 O O . PHE A 1 182 ? -1.434 4.898 0.488 1.00 97.88 182 PHE A O 1
ATOM 1423 N N . ASN A 1 183 ? -0.575 6.939 0.119 1.00 97.94 183 ASN A N 1
ATOM 1424 C CA . ASN A 1 183 ? -1.846 7.600 -0.162 1.00 97.94 183 ASN A CA 1
ATOM 1425 C C . ASN A 1 183 ? -2.571 6.961 -1.358 1.00 97.94 183 ASN A C 1
ATOM 1427 O O . ASN A 1 183 ? -3.782 6.745 -1.293 1.00 97.94 183 ASN A O 1
ATOM 1431 N N . MET A 1 184 ? -1.845 6.616 -2.427 1.00 98.19 184 MET A N 1
ATOM 1432 C CA . MET A 1 184 ? -2.389 5.896 -3.583 1.00 98.19 184 MET A CA 1
ATOM 1433 C C . MET A 1 184 ? -2.907 4.509 -3.192 1.00 98.19 184 MET A C 1
ATOM 1435 O O . MET A 1 184 ? -4.067 4.200 -3.478 1.00 98.19 184 MET A O 1
ATOM 1439 N N . LEU A 1 185 ? -2.109 3.716 -2.466 1.00 98.31 185 LEU A N 1
ATOM 1440 C CA . LEU A 1 185 ? -2.550 2.407 -1.979 1.00 98.31 185 LEU A CA 1
ATOM 1441 C C . LEU A 1 185 ? -3.791 2.535 -1.086 1.00 98.31 185 LEU A C 1
ATOM 1443 O O . LEU A 1 185 ? -4.733 1.766 -1.243 1.00 98.31 185 LEU A O 1
ATOM 1447 N N . GLN A 1 186 ? -3.846 3.542 -0.210 1.00 98.19 186 GLN A N 1
ATOM 1448 C CA . GLN A 1 186 ? -5.021 3.822 0.619 1.00 98.19 186 GLN A CA 1
ATOM 1449 C C . GLN A 1 186 ? -6.282 4.047 -0.213 1.00 98.19 186 GLN A C 1
ATOM 1451 O O . GLN A 1 186 ? -7.311 3.412 0.041 1.00 98.19 186 GLN A O 1
ATOM 1456 N N . ARG A 1 187 ? -6.205 4.898 -1.243 1.00 98.12 187 ARG A N 1
ATOM 1457 C CA . ARG A 1 187 ? -7.342 5.170 -2.134 1.00 98.12 187 ARG A CA 1
ATOM 1458 C C . ARG A 1 187 ? -7.834 3.899 -2.828 1.00 98.12 187 ARG A C 1
ATOM 1460 O O . ARG A 1 187 ? -9.041 3.676 -2.880 1.00 98.12 187 ARG A O 1
ATOM 1467 N N . GLN A 1 188 ? -6.913 3.057 -3.295 1.00 98.06 188 GLN A N 1
ATOM 1468 C CA . GLN A 1 188 ? -7.227 1.887 -4.125 1.00 98.06 188 GLN A CA 1
ATOM 1469 C C . GLN A 1 188 ? -7.408 0.570 -3.350 1.00 98.06 188 GLN A C 1
ATOM 1471 O O . GLN A 1 188 ? -7.866 -0.415 -3.921 1.00 98.06 188 GLN A O 1
ATOM 1476 N N . SER A 1 189 ? -7.094 0.533 -2.054 1.00 96.81 189 SER A N 1
ATOM 1477 C CA . SER A 1 189 ? -7.025 -0.703 -1.252 1.00 96.81 189 SER A CA 1
ATOM 1478 C C . SER A 1 189 ? -8.319 -1.515 -1.184 1.00 96.81 189 SER A C 1
ATOM 1480 O O . SER A 1 189 ? -8.260 -2.734 -1.073 1.00 96.81 189 SER A O 1
ATOM 1482 N N . LEU A 1 190 ? -9.481 -0.865 -1.274 1.00 96.94 190 LEU A N 1
ATOM 1483 C CA . LEU A 1 190 ? -10.799 -1.520 -1.298 1.00 96.94 190 LEU A CA 1
ATOM 1484 C C . LEU A 1 190 ? -11.464 -1.457 -2.687 1.00 96.94 190 LEU A C 1
ATOM 1486 O O . LEU A 1 190 ? -12.669 -1.668 -2.808 1.00 96.94 190 LEU A O 1
ATOM 1490 N N . GLY A 1 191 ? -10.696 -1.096 -3.719 1.00 95.06 191 GLY A N 1
ATOM 1491 C CA . GLY A 1 191 ? -11.167 -0.884 -5.084 1.00 95.06 191 GLY A CA 1
ATOM 1492 C C . GLY A 1 191 ? -10.955 -2.082 -6.012 1.00 95.06 191 GLY A C 1
ATOM 1493 O O . GLY A 1 191 ? -10.745 -3.219 -5.593 1.00 95.06 191 GLY A O 1
ATOM 1494 N N . ASN A 1 192 ? -11.018 -1.813 -7.317 1.00 96.44 192 ASN A N 1
ATOM 1495 C CA . ASN A 1 192 ? -10.747 -2.809 -8.347 1.00 96.44 192 ASN A CA 1
ATOM 1496 C C . ASN A 1 192 ? -9.234 -3.042 -8.497 1.00 96.44 192 ASN A C 1
ATOM 1498 O O . ASN A 1 192 ? -8.465 -2.090 -8.621 1.00 96.44 192 ASN A O 1
ATOM 1502 N N . PHE A 1 193 ? -8.813 -4.309 -8.555 1.00 94.94 193 PHE A N 1
ATOM 1503 C CA . PHE A 1 193 ? -7.396 -4.661 -8.679 1.00 94.94 193 PHE A CA 1
ATOM 1504 C C . PHE A 1 193 ? -6.745 -4.129 -9.968 1.00 94.94 193 PHE A C 1
ATOM 1506 O O . PHE A 1 193 ? -5.603 -3.687 -9.935 1.00 94.94 193 PHE A O 1
ATOM 1513 N N . GLY A 1 194 ? -7.466 -4.107 -11.092 1.00 95.44 194 GLY A N 1
ATOM 1514 C CA . GLY A 1 194 ? -6.967 -3.530 -12.342 1.00 95.44 194 GLY A CA 1
ATOM 1515 C C . GLY A 1 194 ? -6.673 -2.034 -12.212 1.00 95.44 194 GLY A C 1
ATOM 1516 O O . GLY A 1 194 ? -5.606 -1.588 -12.621 1.00 95.44 194 GLY A O 1
ATOM 1517 N N . THR A 1 195 ? -7.564 -1.279 -11.560 1.00 97.31 195 THR A N 1
ATOM 1518 C CA . THR A 1 195 ? -7.342 0.146 -11.260 1.00 97.31 195 THR A CA 1
ATOM 1519 C C . THR A 1 195 ? -6.165 0.353 -10.308 1.00 97.31 195 THR A C 1
ATOM 1521 O O . THR A 1 195 ? -5.348 1.239 -10.541 1.00 97.31 195 THR A O 1
ATOM 1524 N N . LEU A 1 196 ? -6.032 -0.480 -9.267 1.00 97.31 196 LEU A N 1
ATOM 1525 C CA . LEU A 1 196 ? -4.869 -0.449 -8.373 1.00 97.31 196 LEU A CA 1
ATOM 1526 C C . LEU A 1 196 ? -3.562 -0.618 -9.160 1.00 97.31 196 LEU A C 1
ATOM 1528 O O . LEU A 1 196 ? -2.633 0.163 -8.976 1.00 97.31 196 LEU A O 1
ATOM 1532 N N . ILE A 1 197 ? -3.490 -1.624 -10.032 1.00 95.81 197 ILE A N 1
ATOM 1533 C CA . ILE A 1 197 ? -2.285 -1.895 -10.818 1.00 95.81 197 ILE A CA 1
ATOM 1534 C C . ILE A 1 197 ? -2.007 -0.774 -11.824 1.00 95.81 197 ILE A C 1
ATOM 1536 O O . ILE A 1 197 ? -0.852 -0.383 -11.972 1.00 95.81 197 ILE A O 1
ATOM 1540 N N . GLU A 1 198 ? -3.028 -0.196 -12.460 1.00 95.25 198 GLU A N 1
ATOM 1541 C CA . GLU A 1 198 ? -2.838 0.971 -13.329 1.00 95.25 198 GLU A CA 1
ATOM 1542 C C . GLU A 1 198 ? -2.222 2.158 -12.567 1.00 95.25 198 GLU A C 1
ATOM 1544 O O . GLU A 1 198 ? -1.243 2.753 -13.024 1.00 95.25 198 GLU A O 1
ATOM 1549 N N . GLU A 1 199 ? -2.741 2.470 -11.379 1.00 97.00 199 GLU A N 1
ATOM 1550 C CA . GLU A 1 199 ? -2.213 3.540 -10.527 1.00 97.00 199 GLU A CA 1
ATOM 1551 C C . GLU A 1 199 ? -0.783 3.248 -10.049 1.00 97.00 199 GLU A C 1
ATOM 1553 O O . GLU A 1 199 ? 0.057 4.149 -10.034 1.00 97.00 199 GLU A O 1
ATOM 1558 N N . VAL A 1 200 ? -0.469 1.991 -9.713 1.00 95.62 200 VAL A N 1
ATOM 1559 C CA . VAL A 1 200 ? 0.897 1.551 -9.374 1.00 95.62 200 VAL A CA 1
ATOM 1560 C C . VAL A 1 200 ? 1.848 1.791 -10.544 1.00 95.62 200 VAL A C 1
ATOM 1562 O O . VAL A 1 200 ? 2.933 2.337 -10.338 1.00 95.62 200 VAL A O 1
ATOM 1565 N N . ILE A 1 201 ? 1.448 1.424 -11.766 1.00 91.19 201 ILE A N 1
ATOM 1566 C CA . ILE A 1 201 ? 2.290 1.556 -12.961 1.00 91.19 201 ILE A CA 1
ATOM 1567 C C . ILE A 1 201 ? 2.592 3.023 -13.274 1.00 91.19 201 ILE A C 1
ATOM 1569 O O . ILE A 1 201 ? 3.709 3.363 -13.663 1.00 91.19 201 ILE A O 1
ATOM 1573 N N . ARG A 1 202 ? 1.616 3.910 -13.065 1.00 92.19 202 ARG A N 1
ATOM 1574 C CA . ARG A 1 202 ? 1.761 5.352 -13.311 1.00 92.19 202 ARG A CA 1
ATOM 1575 C C . ARG A 1 202 ? 2.439 6.105 -12.162 1.00 92.19 202 ARG A C 1
ATOM 1577 O O . ARG A 1 202 ? 2.716 7.296 -12.301 1.00 92.19 202 ARG A O 1
ATOM 1584 N N . ASN A 1 203 ? 2.709 5.453 -11.029 1.00 94.06 203 ASN A N 1
ATOM 1585 C CA . ASN A 1 203 ? 3.238 6.124 -9.850 1.00 94.06 203 ASN A CA 1
ATOM 1586 C C . ASN A 1 203 ? 4.754 6.414 -9.973 1.00 94.06 203 ASN A C 1
ATOM 1588 O O . ASN A 1 203 ? 5.545 5.479 -10.142 1.00 94.06 203 ASN A O 1
ATOM 1592 N N . PRO A 1 204 ? 5.208 7.673 -9.792 1.00 92.25 204 PRO A N 1
ATOM 1593 C CA . PRO A 1 204 ? 6.627 8.024 -9.889 1.00 92.25 204 PRO A CA 1
ATOM 1594 C C . PRO A 1 204 ? 7.543 7.269 -8.916 1.00 92.25 204 PRO A C 1
ATOM 1596 O O . PRO A 1 204 ? 8.672 6.937 -9.278 1.00 92.25 204 PRO A O 1
ATOM 1599 N N . ALA A 1 205 ? 7.073 6.959 -7.701 1.00 93.62 205 ALA A N 1
ATOM 1600 C CA . ALA A 1 205 ? 7.856 6.193 -6.735 1.00 93.62 205 ALA A CA 1
ATOM 1601 C C . ALA A 1 205 ? 8.116 4.766 -7.231 1.00 93.62 205 ALA A C 1
ATOM 1603 O O . ALA A 1 205 ? 9.234 4.274 -7.104 1.00 93.62 205 ALA A O 1
ATOM 1604 N N . MET A 1 206 ? 7.120 4.118 -7.842 1.00 95.06 206 MET A N 1
ATOM 1605 C CA . MET A 1 206 ? 7.295 2.788 -8.428 1.00 95.06 206 MET A CA 1
ATOM 1606 C C . MET A 1 206 ? 8.229 2.837 -9.644 1.00 95.06 206 MET A C 1
ATOM 1608 O O . MET A 1 206 ? 9.164 2.041 -9.746 1.00 95.06 206 MET A O 1
ATOM 1612 N N . GLY A 1 207 ? 8.036 3.827 -10.522 1.00 92.12 207 GLY A N 1
ATOM 1613 C CA . GLY A 1 207 ? 8.897 4.037 -11.685 1.00 92.12 207 GLY A CA 1
ATOM 1614 C C . GLY A 1 207 ? 10.366 4.249 -11.308 1.00 92.12 207 GLY A C 1
ATOM 1615 O O . GLY A 1 207 ? 11.249 3.676 -11.940 1.00 92.12 207 GLY A O 1
ATOM 1616 N N . GLN A 1 208 ? 10.645 5.014 -10.250 1.00 91.38 208 GLN A N 1
ATOM 1617 C CA . GLN A 1 208 ? 12.001 5.179 -9.725 1.00 91.38 208 GLN A CA 1
ATOM 1618 C C . GLN A 1 208 ? 12.506 3.921 -9.002 1.00 91.38 208 GLN A C 1
ATOM 1620 O O . GLN A 1 208 ? 13.686 3.596 -9.095 1.00 91.38 208 GLN A O 1
ATOM 1625 N N . TYR A 1 209 ? 11.651 3.205 -8.268 1.00 93.56 209 TYR A N 1
ATOM 1626 C CA . TYR A 1 209 ? 12.064 2.038 -7.484 1.00 93.56 209 TYR A CA 1
ATOM 1627 C C . TYR A 1 209 ? 12.602 0.909 -8.373 1.00 93.56 209 TYR A C 1
ATOM 1629 O O . TYR A 1 209 ? 13.638 0.313 -8.058 1.00 93.56 209 TYR A O 1
ATOM 1637 N N . LEU A 1 210 ? 11.930 0.681 -9.503 1.00 93.50 210 LEU A N 1
ATOM 1638 C CA . LEU A 1 210 ? 12.282 -0.336 -10.494 1.00 93.50 210 LEU A CA 1
ATOM 1639 C C . LEU A 1 210 ? 13.171 0.194 -11.625 1.00 93.50 210 LEU A C 1
ATOM 1641 O O . LEU A 1 210 ? 13.395 -0.513 -12.607 1.00 93.50 210 LEU A O 1
ATOM 1645 N N . ASP A 1 211 ? 13.697 1.413 -11.469 1.00 89.81 211 ASP A N 1
ATOM 1646 C CA . ASP A 1 211 ? 14.594 2.079 -12.415 1.00 89.81 211 ASP A CA 1
ATOM 1647 C C . ASP A 1 211 ? 13.977 2.234 -13.828 1.00 89.81 211 ASP A C 1
ATOM 1649 O O . ASP A 1 211 ? 14.680 2.337 -14.835 1.00 89.81 211 ASP A O 1
ATOM 1653 N N . ASN A 1 212 ? 12.641 2.283 -13.923 1.00 88.06 212 ASN A N 1
ATOM 1654 C CA . ASN A 1 212 ? 11.921 2.495 -15.183 1.00 88.06 212 ASN A CA 1
ATOM 1655 C C . ASN A 1 212 ? 12.184 3.898 -15.758 1.00 88.06 212 ASN A C 1
ATOM 1657 O O . ASN A 1 212 ? 12.188 4.098 -16.968 1.00 88.06 212 ASN A O 1
ATOM 1661 N N . ASN A 1 213 ? 12.504 4.872 -14.901 1.00 83.38 213 ASN A N 1
ATOM 1662 C CA . ASN A 1 213 ? 12.981 6.194 -15.320 1.00 83.38 213 ASN A CA 1
ATOM 1663 C C . ASN A 1 213 ? 14.356 6.166 -16.026 1.00 83.38 213 ASN A C 1
ATOM 1665 O O . ASN A 1 213 ? 14.764 7.175 -16.596 1.00 83.38 213 ASN A O 1
ATOM 1669 N N . GLN A 1 214 ? 15.072 5.037 -15.988 1.00 84.12 214 GLN A N 1
ATOM 1670 C CA . GLN A 1 214 ? 16.333 4.816 -16.701 1.00 84.12 214 GLN A CA 1
ATOM 1671 C C . GLN A 1 214 ? 16.150 3.998 -17.988 1.00 84.12 214 GLN A C 1
ATOM 1673 O O . GLN A 1 214 ? 17.139 3.678 -18.650 1.00 84.12 214 GLN A O 1
ATOM 1678 N N . ASN A 1 215 ? 14.910 3.644 -18.347 1.00 83.94 215 ASN A N 1
ATOM 1679 C CA . ASN A 1 215 ? 14.617 2.854 -19.534 1.00 83.94 215 ASN A CA 1
ATOM 1680 C C . ASN A 1 215 ? 15.057 3.598 -20.808 1.00 83.94 215 ASN A C 1
ATOM 1682 O O . ASN A 1 215 ? 14.814 4.795 -20.972 1.00 83.94 215 ASN A O 1
ATOM 1686 N N . ARG A 1 216 ? 15.731 2.889 -21.719 1.00 81.94 216 ARG A N 1
ATOM 1687 C CA . ARG A 1 216 ? 16.242 3.445 -22.977 1.00 81.94 216 ARG A CA 1
ATOM 1688 C C . ARG A 1 216 ? 15.638 2.693 -24.146 1.00 81.94 216 ARG A C 1
ATOM 1690 O O . ARG A 1 216 ? 15.594 1.465 -24.157 1.00 81.94 216 ARG A O 1
ATO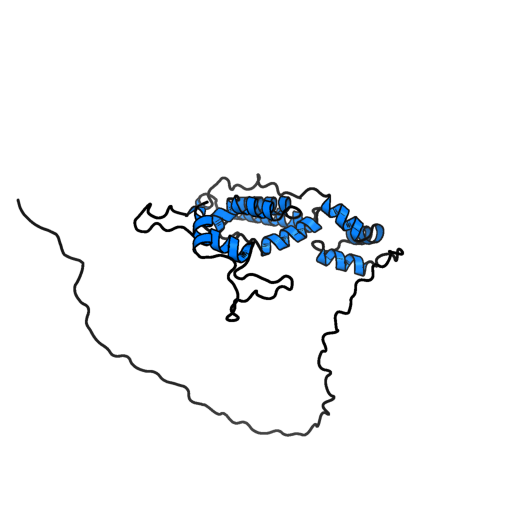M 1697 N N . LYS A 1 217 ? 15.238 3.431 -25.181 1.00 81.75 217 LYS A N 1
ATOM 1698 C CA . LYS A 1 217 ? 14.763 2.824 -26.426 1.00 81.75 217 LYS A CA 1
ATOM 1699 C C . LYS A 1 217 ? 15.857 1.926 -27.012 1.00 81.75 217 LYS A C 1
ATOM 1701 O O . LYS A 1 217 ? 16.978 2.381 -27.248 1.00 81.75 217 LYS A O 1
ATOM 1706 N N . GLN A 1 218 ? 15.516 0.665 -27.277 1.00 80.38 218 GLN A N 1
ATOM 1707 C CA . GLN A 1 218 ? 16.432 -0.282 -27.909 1.00 80.38 218 GLN A CA 1
ATOM 1708 C C . GLN A 1 218 ? 16.951 0.281 -29.240 1.00 80.38 218 GLN A C 1
ATOM 1710 O O . GLN A 1 218 ? 16.173 0.762 -30.064 1.00 80.38 218 GLN A O 1
ATOM 1715 N N . GLY A 1 219 ? 18.272 0.240 -29.430 1.00 82.25 219 GLY A N 1
ATOM 1716 C CA . GLY A 1 219 ? 18.932 0.762 -30.632 1.00 82.25 219 GLY A CA 1
ATOM 1717 C C . GLY A 1 219 ? 19.158 2.280 -30.657 1.00 82.25 219 GLY A C 1
ATOM 1718 O O . GLY A 1 219 ? 19.698 2.781 -31.637 1.00 82.25 219 GLY A O 1
ATOM 1719 N N . ALA A 1 220 ? 18.804 3.023 -29.600 1.00 85.69 220 ALA A N 1
ATOM 1720 C CA . ALA A 1 220 ? 19.133 4.452 -29.496 1.00 85.69 220 ALA A CA 1
ATOM 1721 C C . ALA A 1 220 ? 20.641 4.722 -29.302 1.00 85.69 220 ALA A C 1
ATOM 1723 O O . ALA A 1 220 ? 21.114 5.825 -29.559 1.00 85.69 220 ALA A O 1
ATOM 1724 N N . CYS A 1 221 ? 21.392 3.718 -28.849 1.00 82.19 221 CYS A N 1
ATOM 1725 C CA . CYS A 1 221 ? 22.846 3.715 -28.724 1.00 82.19 221 CYS A CA 1
ATOM 1726 C C . CYS A 1 221 ? 23.365 2.268 -28.798 1.00 82.19 221 CYS A C 1
ATOM 1728 O O . CYS A 1 221 ? 22.573 1.327 -28.697 1.00 82.19 221 CYS A O 1
ATOM 1730 N N . SER A 1 222 ? 24.676 2.074 -28.989 1.00 83.06 222 SER A N 1
ATOM 1731 C CA . SER A 1 222 ? 25.287 0.745 -29.190 1.00 83.06 222 SER A CA 1
ATOM 1732 C C . SER A 1 222 ? 25.070 -0.234 -28.030 1.00 83.06 222 SER A C 1
ATOM 1734 O O . SER A 1 222 ? 25.129 -1.442 -28.234 1.00 83.06 222 SER A O 1
ATOM 1736 N N . ASP A 1 223 ? 24.815 0.283 -26.831 1.00 81.12 223 ASP A N 1
ATOM 1737 C CA . ASP A 1 223 ? 24.593 -0.441 -25.577 1.00 81.12 223 ASP A CA 1
ATOM 1738 C C . ASP A 1 223 ? 23.216 -0.135 -24.948 1.00 81.12 223 ASP A C 1
ATOM 1740 O O . ASP A 1 223 ? 22.972 -0.435 -23.780 1.00 81.12 223 ASP A O 1
ATOM 1744 N N . CYS A 1 224 ? 22.291 0.459 -25.710 1.00 83.31 224 CYS A N 1
ATOM 1745 C CA . CYS A 1 224 ? 20.940 0.765 -25.240 1.00 83.31 224 CYS A CA 1
ATOM 1746 C C . CYS A 1 224 ? 20.034 -0.470 -25.344 1.00 83.31 224 CYS A C 1
ATOM 1748 O O . CYS A 1 224 ? 19.614 -0.853 -26.442 1.00 83.31 224 CYS A O 1
ATOM 1750 N N . PHE A 1 225 ? 19.668 -1.025 -24.190 1.00 80.06 225 PHE A N 1
ATOM 1751 C CA . PHE A 1 225 ? 18.676 -2.089 -24.044 1.00 80.06 225 PHE A CA 1
ATOM 1752 C C . PHE A 1 225 ? 17.481 -1.604 -23.218 1.00 80.06 225 PHE A C 1
ATOM 1754 O O . PHE A 1 225 ? 17.607 -0.674 -22.419 1.00 80.06 225 PHE A O 1
ATOM 1761 N N . LEU A 1 226 ? 16.329 -2.246 -23.419 1.00 83.88 226 LEU A N 1
ATOM 1762 C CA . LEU A 1 226 ? 15.141 -2.017 -22.601 1.00 83.88 226 LEU A CA 1
ATOM 1763 C C . LEU A 1 226 ? 15.415 -2.452 -21.156 1.00 83.88 226 LEU A C 1
ATOM 1765 O O . LEU A 1 226 ? 15.978 -3.526 -20.931 1.00 83.88 226 LEU A O 1
ATOM 1769 N N . ASN A 1 227 ? 14.997 -1.644 -20.181 1.00 87.06 227 ASN A N 1
ATOM 1770 C CA . ASN A 1 227 ? 15.055 -2.035 -18.776 1.00 87.06 227 ASN A CA 1
ATOM 1771 C C . ASN A 1 227 ? 13.856 -2.928 -18.428 1.00 87.06 227 ASN A C 1
ATOM 1773 O O . ASN A 1 227 ? 12.816 -2.450 -17.984 1.00 87.06 227 ASN A O 1
ATOM 1777 N N . GLU A 1 228 ? 14.017 -4.237 -18.610 1.00 88.94 228 GLU A N 1
ATOM 1778 C CA . GLU A 1 228 ? 12.956 -5.224 -18.368 1.00 88.94 228 GLU A CA 1
ATOM 1779 C C . GLU A 1 228 ? 12.577 -5.394 -16.888 1.00 88.94 228 GLU A C 1
ATOM 1781 O O . GLU A 1 228 ? 11.616 -6.104 -16.599 1.00 88.94 228 GLU A O 1
ATOM 1786 N N . ASN A 1 229 ? 13.302 -4.776 -15.945 1.00 89.00 229 ASN A N 1
ATOM 1787 C CA . ASN A 1 229 ? 13.060 -4.945 -14.512 1.00 89.00 229 ASN A CA 1
ATOM 1788 C C . ASN A 1 229 ? 11.603 -4.631 -14.152 1.00 89.00 229 ASN A C 1
ATOM 1790 O O . ASN A 1 229 ? 10.913 -5.466 -13.580 1.00 89.00 229 ASN A O 1
ATOM 1794 N N . PHE A 1 230 ? 11.094 -3.477 -14.590 1.00 89.62 230 PHE A N 1
ATOM 1795 C CA . PHE A 1 230 ? 9.709 -3.094 -14.325 1.00 89.62 230 PHE A CA 1
ATOM 1796 C C . PHE A 1 230 ? 8.702 -4.122 -14.862 1.00 89.62 230 PHE A C 1
ATOM 1798 O O . PHE A 1 230 ? 7.822 -4.573 -14.129 1.00 89.62 230 PHE A O 1
ATOM 1805 N N . GLY A 1 231 ? 8.856 -4.525 -16.126 1.00 89.75 231 GLY A N 1
ATOM 1806 C CA . GLY A 1 231 ? 7.954 -5.482 -16.759 1.00 89.75 231 GLY A CA 1
ATOM 1807 C C . GLY A 1 231 ? 7.986 -6.860 -16.103 1.00 89.75 231 GLY A C 1
ATOM 1808 O O . GLY A 1 231 ? 6.942 -7.492 -15.934 1.00 89.75 231 GLY A O 1
ATOM 1809 N N . ARG A 1 232 ? 9.170 -7.310 -15.673 1.00 92.25 232 ARG A N 1
ATOM 1810 C CA . ARG A 1 232 ? 9.323 -8.568 -14.937 1.00 92.25 232 ARG A CA 1
ATOM 1811 C C . ARG A 1 232 ? 8.654 -8.504 -13.583 1.00 92.25 232 ARG A C 1
ATOM 1813 O O . ARG A 1 232 ? 7.833 -9.368 -13.317 1.00 92.25 232 ARG A O 1
ATOM 1820 N N . GLU A 1 233 ? 8.949 -7.503 -12.762 1.00 91.75 233 GLU A N 1
ATOM 1821 C CA . GLU A 1 233 ? 8.386 -7.416 -11.411 1.00 91.75 233 GLU A CA 1
ATOM 1822 C C . GLU A 1 233 ? 6.859 -7.276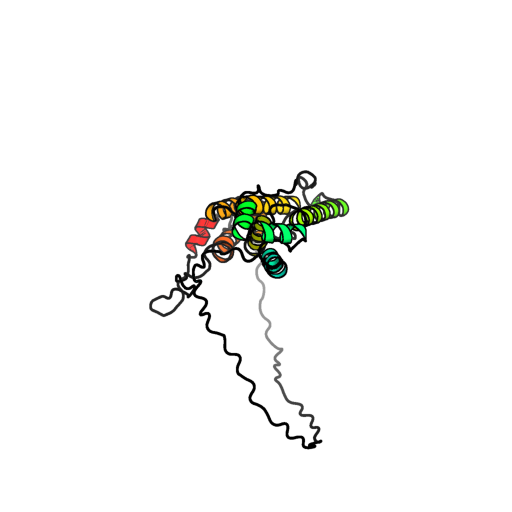 -11.438 1.00 91.75 233 GLU A C 1
ATOM 1824 O O . GLU A 1 233 ? 6.152 -7.955 -10.687 1.00 91.75 233 GLU A O 1
ATOM 1829 N N . LEU A 1 234 ? 6.332 -6.482 -12.378 1.00 91.12 234 LEU A N 1
ATOM 1830 C CA . LEU A 1 234 ? 4.894 -6.334 -12.574 1.00 91.12 234 LEU A CA 1
ATOM 1831 C C . LEU A 1 234 ? 4.218 -7.682 -12.853 1.00 91.12 234 LEU A C 1
ATOM 1833 O O . LEU A 1 234 ? 3.223 -8.018 -12.210 1.00 91.12 234 LEU A O 1
ATOM 1837 N N . MET A 1 235 ? 4.755 -8.465 -13.789 1.00 91.56 235 MET A N 1
ATOM 1838 C CA . MET A 1 235 ? 4.164 -9.743 -14.198 1.00 91.56 235 MET A CA 1
ATOM 1839 C C . MET A 1 235 ? 4.438 -10.862 -13.184 1.00 91.56 235 MET A C 1
ATOM 1841 O O . MET A 1 235 ? 3.550 -11.648 -12.857 1.00 91.56 235 MET A O 1
ATOM 1845 N N . GLN A 1 236 ? 5.664 -10.935 -12.669 1.00 91.75 236 GLN A N 1
ATOM 1846 C CA . GLN A 1 236 ? 6.153 -12.020 -11.819 1.00 91.75 236 GLN A CA 1
ATOM 1847 C C . GLN A 1 236 ? 5.714 -11.892 -10.371 1.00 91.75 236 GLN A C 1
ATOM 1849 O O . GLN A 1 236 ? 5.280 -12.886 -9.793 1.00 91.75 236 GLN A O 1
ATOM 1854 N N . LEU A 1 237 ? 5.873 -10.709 -9.777 1.00 91.12 237 LEU A N 1
ATOM 1855 C CA . LEU A 1 237 ? 5.697 -10.531 -8.339 1.00 91.12 237 LEU A CA 1
ATOM 1856 C C . LEU A 1 237 ? 4.373 -9.860 -7.992 1.00 91.12 237 LEU A C 1
ATOM 1858 O O . LEU A 1 237 ? 3.759 -10.231 -6.995 1.00 91.12 237 LEU A O 1
ATOM 1862 N N . PHE A 1 238 ? 3.918 -8.894 -8.793 1.00 91.88 238 PHE A N 1
ATOM 1863 C CA . PHE A 1 238 ? 2.770 -8.067 -8.405 1.00 91.88 238 PHE A CA 1
ATOM 1864 C C . PHE A 1 238 ? 1.429 -8.550 -8.949 1.00 91.88 238 PHE A C 1
ATOM 1866 O O . PHE A 1 238 ? 0.396 -8.212 -8.373 1.00 91.88 238 PHE A O 1
ATOM 1873 N N . THR A 1 239 ? 1.417 -9.315 -10.042 1.00 91.94 239 THR A N 1
ATOM 1874 C CA . THR A 1 239 ? 0.167 -9.691 -10.716 1.00 91.94 239 THR A CA 1
ATOM 1875 C C . THR A 1 239 ? 0.014 -11.197 -10.910 1.00 91.94 239 THR A C 1
ATOM 1877 O O . THR A 1 239 ? -0.562 -11.875 -10.064 1.00 91.94 239 THR A O 1
ATOM 1880 N N . VAL A 1 240 ? 0.460 -11.727 -12.046 1.00 89.81 240 VAL A N 1
ATOM 1881 C CA . VAL A 1 240 ? -0.000 -13.017 -12.573 1.00 89.81 240 VAL A CA 1
ATOM 1882 C C . VAL A 1 240 ? 0.897 -14.196 -12.196 1.00 89.81 240 VAL A C 1
ATOM 1884 O O . VAL A 1 240 ? 0.478 -15.348 -12.312 1.00 89.81 240 VAL A O 1
ATOM 1887 N N . GLY A 1 241 ? 2.113 -13.929 -11.720 1.00 92.75 241 GLY A N 1
ATOM 1888 C CA . GLY A 1 241 ? 3.067 -14.962 -11.337 1.00 92.75 241 GLY A CA 1
ATOM 1889 C C . GLY A 1 241 ? 3.739 -15.639 -12.532 1.00 92.75 241 GLY A C 1
ATOM 1890 O O . GLY A 1 241 ? 3.390 -15.426 -13.691 1.00 92.75 241 GLY A O 1
ATOM 1891 N N . VAL A 1 242 ? 4.734 -16.482 -12.249 1.00 94.44 242 VAL A N 1
ATOM 1892 C CA . VAL A 1 242 ? 5.560 -17.133 -13.285 1.00 94.44 242 VAL A CA 1
ATOM 1893 C C . VAL A 1 242 ? 4.821 -18.260 -14.008 1.00 94.44 242 VAL A C 1
ATOM 1895 O O . VAL A 1 242 ? 5.034 -18.453 -15.201 1.00 94.44 242 VAL A O 1
ATOM 1898 N N . PHE A 1 243 ? 3.953 -18.996 -13.309 1.00 96.69 243 PHE A N 1
ATOM 1899 C CA . PHE A 1 243 ? 3.270 -20.170 -13.853 1.00 96.69 243 PHE A CA 1
ATOM 1900 C C . PHE A 1 243 ? 1.759 -20.090 -13.680 1.00 96.69 243 PHE A C 1
ATOM 1902 O O . PHE A 1 243 ? 1.259 -19.651 -12.643 1.00 96.69 243 PHE A O 1
ATOM 1909 N N . MET A 1 244 ? 1.035 -20.613 -14.666 1.00 95.69 244 MET A N 1
ATOM 1910 C CA . MET A 1 244 ? -0.414 -20.685 -14.623 1.00 95.69 244 MET A CA 1
ATOM 1911 C C . MET A 1 244 ? -0.888 -21.653 -13.537 1.00 95.69 244 MET A C 1
ATOM 1913 O O . MET A 1 244 ? -0.358 -22.758 -13.377 1.00 95.69 244 MET A O 1
ATOM 1917 N N . LEU A 1 245 ? -1.956 -21.266 -12.842 1.00 95.94 245 LEU A N 1
ATOM 1918 C CA . LEU A 1 245 ? -2.574 -22.063 -11.787 1.00 95.94 245 LEU A CA 1
ATOM 1919 C C . LEU A 1 245 ? -3.952 -22.588 -12.211 1.00 95.94 245 LEU A C 1
ATOM 1921 O O . LEU A 1 245 ? -4.688 -21.966 -12.986 1.00 95.94 245 LEU A O 1
ATOM 1925 N N . ASN A 1 246 ? -4.302 -23.763 -11.703 1.00 95.62 246 ASN A N 1
ATOM 1926 C CA . ASN A 1 246 ? -5.668 -24.264 -11.653 1.00 95.62 246 ASN A CA 1
ATOM 1927 C C . ASN A 1 246 ? -6.464 -23.505 -10.581 1.00 95.62 246 ASN A C 1
ATOM 1929 O O . ASN A 1 246 ? -5.901 -22.799 -9.746 1.00 95.62 246 ASN A O 1
ATOM 1933 N N . LYS A 1 247 ? -7.791 -23.679 -10.567 1.00 94.44 247 LYS A N 1
ATOM 1934 C CA . LYS A 1 247 ? -8.658 -23.038 -9.559 1.00 94.44 247 LYS A CA 1
ATOM 1935 C C . LYS A 1 247 ? -8.345 -23.470 -8.121 1.00 94.44 247 LYS A C 1
ATOM 1937 O O . LYS A 1 247 ? -8.662 -22.735 -7.197 1.00 94.44 247 LYS A O 1
ATOM 1942 N N . ASP A 1 248 ? -7.742 -24.641 -7.943 1.00 95.06 248 ASP A N 1
ATOM 1943 C CA . ASP A 1 248 ? -7.303 -25.167 -6.647 1.00 95.06 248 ASP A CA 1
ATOM 1944 C C . ASP A 1 248 ? -5.894 -24.691 -6.238 1.00 95.06 248 ASP A C 1
ATOM 1946 O O . ASP A 1 248 ? -5.386 -25.101 -5.198 1.00 95.06 248 ASP A O 1
ATOM 1950 N N . GLY A 1 249 ? -5.249 -23.842 -7.050 1.00 93.19 249 GLY A N 1
ATOM 1951 C CA . GLY A 1 249 ? -3.904 -23.320 -6.804 1.00 93.19 249 GLY A CA 1
ATOM 1952 C C . GLY A 1 249 ? -2.762 -24.247 -7.229 1.00 93.19 249 GLY A C 1
ATOM 1953 O O . GLY A 1 249 ? -1.600 -23.868 -7.097 1.00 93.19 249 GLY A O 1
ATOM 1954 N N . SER A 1 250 ? -3.043 -25.439 -7.765 1.00 95.69 250 SER A N 1
ATOM 1955 C CA . SER A 1 250 ? -2.004 -26.308 -8.330 1.00 95.69 250 SER A CA 1
ATOM 1956 C C . SER A 1 250 ? -1.498 -25.780 -9.679 1.00 95.69 250 SER A C 1
ATOM 1958 O O . SER A 1 250 ? -2.246 -25.151 -10.428 1.00 95.69 250 SER A O 1
ATOM 1960 N N . TYR A 1 251 ? -0.236 -26.047 -10.030 1.00 97.06 251 TYR A N 1
ATOM 1961 C CA . TYR A 1 251 ? 0.291 -25.661 -11.344 1.00 97.06 251 TYR A CA 1
ATOM 1962 C C . TYR A 1 251 ? -0.455 -26.368 -12.475 1.00 97.06 251 TYR A C 1
ATOM 1964 O O . TYR A 1 251 ? -0.574 -27.598 -12.484 1.00 97.06 251 TYR A O 1
ATOM 1972 N N . LYS A 1 252 ? -0.862 -25.597 -13.486 1.00 97.69 252 LYS A N 1
ATOM 1973 C CA . LYS A 1 252 ? -1.221 -26.161 -14.787 1.00 97.69 252 LYS A CA 1
ATOM 1974 C C . LYS A 1 252 ? 0.029 -26.726 -15.436 1.00 97.69 252 LYS A C 1
ATOM 1976 O O . LYS A 1 252 ? 1.061 -26.060 -15.471 1.00 97.69 252 LYS A O 1
ATOM 1981 N N . LYS A 1 253 ? -0.074 -27.952 -15.943 1.00 97.75 253 LYS A N 1
ATOM 1982 C CA . LYS A 1 253 ? 1.045 -28.682 -16.535 1.00 97.75 253 LYS A CA 1
ATOM 1983 C C . LYS A 1 253 ? 0.784 -28.993 -18.001 1.00 97.75 253 LYS A C 1
ATOM 1985 O O . LYS A 1 253 ? -0.352 -29.271 -18.378 1.00 97.75 253 LYS A O 1
ATOM 1990 N N . ASP A 1 254 ? 1.839 -28.941 -18.805 1.00 96.25 254 ASP A N 1
ATOM 1991 C CA . ASP A 1 254 ? 1.817 -29.393 -20.194 1.00 96.25 254 ASP A CA 1
ATOM 1992 C C . ASP A 1 254 ? 1.733 -30.934 -20.284 1.00 96.25 254 ASP A C 1
ATOM 1994 O O . ASP A 1 254 ? 1.752 -31.645 -19.275 1.00 96.25 254 ASP A O 1
ATOM 1998 N N . ALA A 1 255 ? 1.675 -31.470 -21.507 1.00 96.50 255 ALA A N 1
ATOM 1999 C CA . ALA A 1 255 ? 1.631 -32.916 -21.750 1.00 96.50 255 ALA A CA 1
ATOM 2000 C C . ALA A 1 255 ? 2.865 -33.678 -21.217 1.00 96.50 255 ALA A C 1
ATOM 2002 O O . ALA A 1 255 ? 2.806 -34.891 -21.037 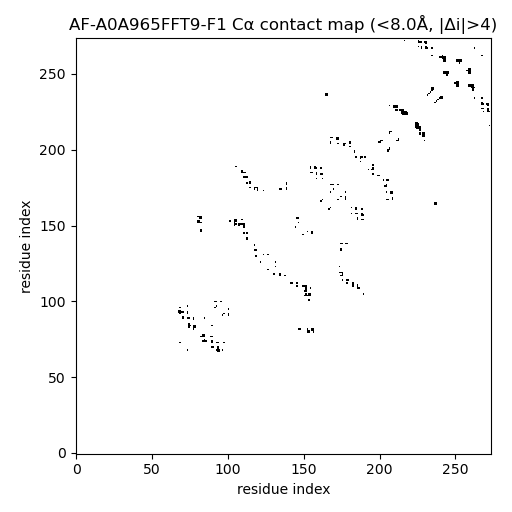1.00 96.50 255 ALA A O 1
ATOM 2003 N N . SER A 1 256 ? 3.973 -32.978 -20.948 1.00 96.12 256 SER A N 1
ATOM 2004 C CA . SER A 1 256 ? 5.197 -33.536 -20.359 1.00 96.12 256 SER A CA 1
ATOM 2005 C C . SER A 1 256 ? 5.249 -33.417 -18.829 1.00 96.12 256 SER A C 1
ATOM 2007 O O . SER A 1 256 ? 6.226 -33.830 -18.207 1.00 96.12 256 SER A O 1
ATOM 2009 N N . GLY A 1 257 ? 4.205 -32.864 -18.203 1.00 96.25 257 GLY A N 1
ATOM 2010 C CA . GLY A 1 257 ? 4.112 -32.690 -16.756 1.00 96.25 257 GLY A CA 1
ATOM 2011 C C . GLY A 1 257 ? 4.842 -31.457 -16.209 1.00 96.25 257 GLY A C 1
ATOM 2012 O O . GLY A 1 257 ? 4.973 -31.337 -14.986 1.00 96.25 257 GLY A O 1
ATOM 2013 N N . ARG A 1 258 ? 5.304 -30.538 -17.068 1.00 96.88 258 ARG A N 1
ATOM 2014 C CA . ARG A 1 258 ? 6.002 -29.306 -16.657 1.00 96.88 258 ARG A CA 1
ATOM 2015 C C . ARG A 1 258 ? 5.014 -28.154 -16.458 1.00 96.88 258 ARG A C 1
ATOM 2017 O O . ARG A 1 258 ? 4.074 -28.058 -17.245 1.00 96.88 258 ARG A O 1
ATOM 2024 N N . PRO A 1 259 ? 5.199 -27.284 -15.445 1.00 97.38 259 PRO A N 1
ATOM 2025 C CA . PRO A 1 259 ? 4.379 -26.087 -15.280 1.00 97.38 259 PRO A CA 1
ATOM 2026 C C . PRO A 1 259 ? 4.370 -25.209 -16.535 1.00 97.38 259 PRO A C 1
ATOM 2028 O O . PRO A 1 259 ? 5.405 -25.026 -17.172 1.00 97.38 259 PRO A O 1
ATOM 2031 N N . ILE A 1 260 ? 3.202 -24.671 -16.877 1.00 96.94 260 ILE A N 1
ATOM 2032 C CA . ILE A 1 260 ? 3.023 -23.762 -18.014 1.00 96.94 260 ILE A CA 1
ATOM 2033 C C . ILE A 1 260 ? 3.325 -22.335 -17.552 1.00 96.94 260 ILE A C 1
ATOM 2035 O O . ILE A 1 260 ? 2.716 -21.870 -16.588 1.00 96.94 260 ILE A O 1
ATOM 2039 N N . GLU A 1 261 ? 4.248 -21.649 -18.226 1.00 95.75 261 GLU A N 1
ATOM 2040 C CA . GLU A 1 261 ? 4.577 -20.244 -17.952 1.00 95.75 261 GLU A CA 1
ATOM 2041 C C . GLU A 1 261 ? 3.393 -19.320 -18.260 1.00 95.75 261 GLU A C 1
ATOM 2043 O O . GLU A 1 261 ? 2.643 -19.538 -19.212 1.00 95.75 261 GLU A O 1
ATOM 2048 N N . THR A 1 262 ? 3.206 -18.291 -17.435 1.00 95.06 262 THR A N 1
ATOM 2049 C CA . THR A 1 262 ? 2.076 -17.360 -17.566 1.00 95.06 262 THR A CA 1
ATOM 2050 C C . THR A 1 262 ? 2.265 -16.350 -18.696 1.00 95.06 262 THR A C 1
ATOM 2052 O O . THR A 1 262 ? 1.285 -15.882 -19.270 1.00 95.06 262 THR A O 1
ATOM 2055 N N . TYR A 1 263 ? 3.511 -16.007 -19.008 1.00 93.50 263 TYR A N 1
ATOM 2056 C CA . TYR A 1 263 ? 3.889 -15.038 -20.030 1.00 93.50 263 TYR A CA 1
ATOM 2057 C C . TYR A 1 263 ? 5.241 -15.446 -20.626 1.00 93.50 263 TYR A C 1
ATOM 2059 O O . TYR A 1 263 ? 5.998 -16.209 -20.028 1.00 93.50 263 TYR A O 1
ATOM 2067 N N . SER A 1 264 ? 5.542 -14.929 -21.808 1.00 93.25 264 SER A N 1
ATOM 2068 C CA . SER A 1 264 ? 6.780 -15.164 -22.542 1.00 93.25 264 SER A CA 1
ATOM 2069 C C . SER A 1 264 ? 7.766 -14.004 -22.387 1.00 93.25 264 SER A C 1
ATOM 2071 O O . SER A 1 264 ? 7.435 -12.915 -21.916 1.00 93.25 264 SER A O 1
ATOM 2073 N N . GLN A 1 265 ? 8.994 -14.201 -22.866 1.00 92.00 265 GLN A N 1
ATOM 2074 C CA . GLN A 1 265 ? 9.975 -13.120 -22.955 1.00 92.00 265 GLN A CA 1
ATOM 2075 C C . GLN A 1 265 ? 9.492 -11.943 -23.822 1.00 92.00 265 GLN A C 1
ATOM 2077 O O . GLN A 1 265 ? 9.837 -10.797 -23.539 1.00 92.00 265 GLN A O 1
ATOM 2082 N N . ALA A 1 266 ? 8.700 -12.213 -24.863 1.00 92.00 266 ALA A N 1
ATOM 2083 C CA . ALA A 1 266 ? 8.162 -11.168 -25.728 1.00 92.00 266 ALA A CA 1
ATOM 2084 C C . ALA A 1 266 ? 7.173 -10.269 -24.968 1.00 92.00 266 ALA A C 1
ATOM 2086 O O . ALA A 1 266 ? 7.263 -9.049 -25.072 1.00 92.00 266 ALA A O 1
ATOM 2087 N N . ASP A 1 267 ? 6.323 -10.855 -24.119 1.00 92.31 267 ASP A N 1
ATOM 2088 C CA . ASP A 1 267 ? 5.352 -10.105 -23.311 1.00 92.31 267 ASP A CA 1
ATOM 2089 C C . ASP A 1 267 ? 6.049 -9.141 -22.335 1.00 92.31 267 ASP A C 1
ATOM 2091 O O . ASP A 1 267 ? 5.635 -7.992 -22.180 1.00 92.31 267 ASP A O 1
ATOM 2095 N N . VAL A 1 268 ? 7.162 -9.572 -21.722 1.00 90.44 268 VAL A N 1
ATOM 2096 C CA . VAL A 1 268 ? 7.997 -8.706 -20.865 1.00 90.44 268 VAL A CA 1
ATOM 2097 C C . VAL A 1 268 ? 8.536 -7.517 -21.659 1.00 90.44 268 VAL A C 1
ATOM 2099 O O . VAL A 1 268 ? 8.512 -6.383 -21.179 1.00 90.44 268 VAL A O 1
ATOM 2102 N N . GLN A 1 269 ? 9.023 -7.756 -22.875 1.00 87.38 269 GLN A N 1
ATOM 2103 C CA . GLN A 1 269 ? 9.580 -6.701 -23.719 1.00 87.38 269 GLN A CA 1
ATOM 2104 C C . GLN A 1 269 ? 8.514 -5.710 -24.173 1.00 87.38 269 GLN A C 1
ATOM 2106 O O . GLN A 1 269 ? 8.783 -4.511 -24.195 1.00 87.38 269 GLN A O 1
ATOM 2111 N N . ASP A 1 270 ? 7.314 -6.187 -24.493 1.00 87.44 270 ASP A N 1
ATOM 2112 C CA . ASP A 1 270 ? 6.209 -5.332 -24.916 1.00 87.44 270 ASP A CA 1
ATOM 2113 C C . ASP A 1 270 ? 5.707 -4.445 -23.777 1.00 87.44 270 ASP A C 1
ATOM 2115 O O . ASP A 1 270 ? 5.569 -3.237 -23.971 1.00 87.44 270 ASP A O 1
ATOM 2119 N N . ILE A 1 271 ? 5.549 -4.990 -22.566 1.00 84.62 271 ILE A N 1
ATOM 2120 C CA . ILE A 1 271 ? 5.145 -4.188 -21.402 1.00 84.62 271 ILE A CA 1
ATOM 2121 C C . ILE A 1 271 ? 6.217 -3.162 -21.010 1.00 84.62 271 ILE A C 1
ATOM 2123 O O . ILE A 1 271 ? 5.897 -2.094 -20.504 1.00 84.62 271 ILE A O 1
ATOM 2127 N N . THR A 1 272 ? 7.491 -3.457 -21.285 1.00 83.25 272 THR A N 1
ATOM 2128 C CA . THR A 1 272 ? 8.617 -2.550 -21.006 1.00 83.25 272 THR A CA 1
ATOM 2129 C C . THR A 1 272 ? 8.682 -1.373 -21.991 1.00 83.25 272 THR A C 1
ATOM 2131 O O . THR A 1 272 ? 9.382 -0.392 -21.742 1.00 83.25 272 THR A O 1
ATOM 2134 N N . ARG A 1 273 ? 7.997 -1.456 -23.139 1.00 77.75 273 ARG A N 1
ATOM 2135 C CA . ARG A 1 273 ? 7.956 -0.376 -24.143 1.00 77.75 273 ARG A CA 1
ATOM 2136 C C . ARG A 1 273 ? 6.833 0.635 -23.908 1.00 77.75 273 ARG A C 1
ATOM 2138 O O . ARG A 1 273 ? 6.902 1.708 -24.509 1.00 77.75 273 ARG A O 1
ATOM 2145 N N . ALA A 1 274 ? 5.807 0.254 -23.147 1.00 59.78 274 ALA A N 1
ATOM 2146 C CA . ALA A 1 274 ? 4.627 1.066 -22.853 1.00 59.78 274 ALA A CA 1
ATOM 2147 C C . ALA A 1 274 ? 4.949 2.201 -21.869 1.00 59.78 274 ALA A C 1
ATOM 2149 O O . ALA A 1 274 ? 4.358 3.290 -22.048 1.00 59.78 274 ALA A O 1
#

pLDDT: mean 78.32, std 24.94, range [26.95, 98.44]

Secondary structure (DSSP, 8-state):
--------SS------------------------------------PPP-PPPP----------------HHHHHHHHHHHSS---HHHHHHHHHH-HHHHHHHHHHSPPP----TTS-TTS-TTTS-HHHHHHHHHHHHHHHHHHHHH-S-HHHHHHHHHHHHHS---TTTS-HHHHHHHHHHHHHHTTS-HHHHHHHHHH-HHHHHHTTGGG---TTSSTT----THHHHHIIIIISS-SB-B-TTSPBPB-TTSPBPBSS-HHHHHHHHH-

Foldseek 3Di:
DDDDDPDPDDDDDDDDDDDDDDDDDDDDDDDDDDDDDDDDPDDDDPDDDPDDDPPPPPPDPPPDPDPQQDLVNQQVLCVQQFVGDDPVSSVVCSVQPPVVLVVVLLPDAFDADPLVVQPPVDDPVPDDPVSQVVLVVSLVVSLVCCRPPNPNGNLNSLLVVLCVQLDFDCVQDGSSLVRVLSRLSSRPSSHDPVVSLVCLVPRPRNCRRQVLVVAFDPPPDPPHDQSLSSLCCSCDGRPPHQFDADPVRHFDADPVRHTHGPDDPVSSRVVSVD

Mean predicted aligned error: 14.35 Å

Radius of gyration: 30.49 Å; Cα contacts (8 Å, |Δi|>4): 239; chains: 1; bounding box: 83×67×80 Å